Protein AF-A0A6B8VW18-F1 (afdb_monomer_lite)

Radius of gyration: 19.87 Å; chains: 1; bounding box: 47×41×66 Å

Organism: NCBI:txid2675216

pLDDT: mean 76.41, std 11.95, range [38.34, 95.25]

Sequence (233 aa):
MTRTLLAVGVAIQALALASIKIDTPLSWQAGWIALSLASLLGIGFVVVAAVTAKQRPAFRTFAFLGSAAGAVGWASWLLVALTSEQGDPVINITGLLCIVGYALTFGAVVVGFMPAKWARSKSHYTWAWVFALIIAAFQAATYLHYVFGSDEYSDGWFFATITLPFAIGVAQIALAVRAQTESIARPMSIASGIVLVIGSLMFSSMAAWLSIGLSVAATITELQQSGASTNVE

Secondary structure (DSSP, 8-state):
-HHHHHHHHHHHHHHHHHHTTS--SS-HHHHHHHHHHHHHHHHHHHHHHHHH--S-HHHHHHHHHHHHHHHHHHHHHHHHHHH--TT-----TGGGHHHHHHHHHHHHHHHHHS-HHHHH---SS--HHHHHHHHHHHHHHHHHHHHHS-S---HHHHHHHHHHHHHHHHHHHHHHTT----STHHHHHHHHHHHHHHHHHTT-HHHHHHHHHHHHHHHHHHHHHHHHHTT--

Foldseek 3Di:
DLLVLLVQLLVQLVVLVLQVQDPDPDDPLVSLLVSLVSNLVSLVSLQVSLVPDPDDPLLNVLSVVLSVLLNQLSVQSNVCSVPDDPPDPDDRPSNLSNLVSSL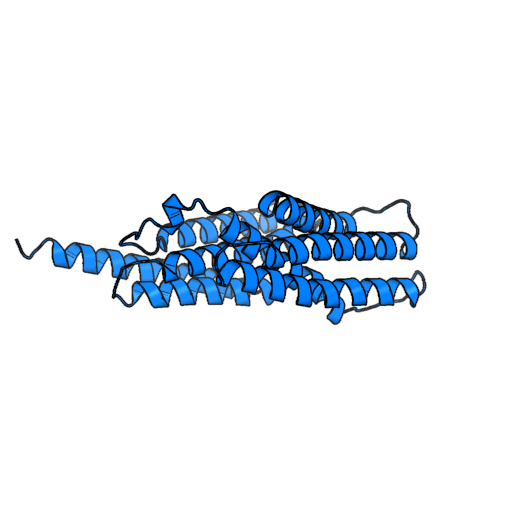SSVLSSLLVVPDVCLLVPQALALCLVVLLVVLVVLLVVLVCCVVPPDPPPPCVSVSCLQNVLSNSLSNSLSSLVSHPHPDPLSVLSNVLSVLSNVCSSVVHPVSSVVSSVSSVVSVVRSVVVVVVVVVPD

Structure (mmCIF, N/CA/C/O backbone):
data_AF-A0A6B8VW18-F1
#
_entry.id   AF-A0A6B8VW18-F1
#
loop_
_atom_site.g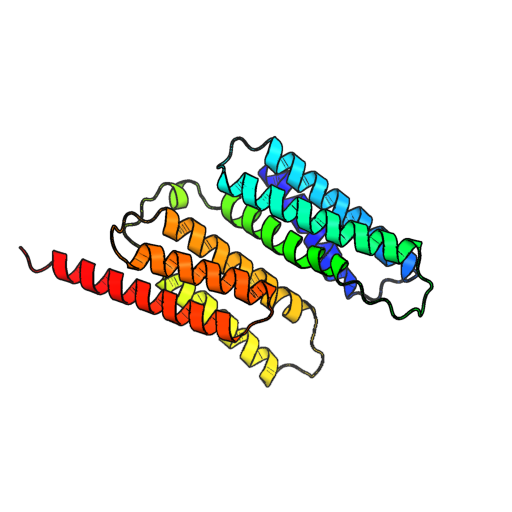roup_PDB
_atom_site.id
_atom_site.type_symbol
_atom_site.label_atom_id
_atom_site.label_alt_id
_atom_site.label_comp_id
_atom_site.label_asym_id
_atom_site.label_entity_id
_atom_site.label_seq_id
_atom_site.pdbx_PDB_ins_code
_atom_site.Cartn_x
_atom_site.Cartn_y
_atom_site.Cartn_z
_atom_site.occupancy
_atom_site.B_iso_or_equiv
_atom_site.auth_seq_id
_atom_site.auth_comp_id
_atom_site.auth_asym_id
_atom_site.auth_atom_id
_atom_site.pdbx_PDB_model_num
ATOM 1 N N . MET A 1 1 ? -19.546 7.312 -8.910 1.00 78.56 1 MET A N 1
ATOM 2 C CA . MET A 1 1 ? -18.428 8.095 -9.478 1.00 78.56 1 MET A CA 1
ATOM 3 C C . MET A 1 1 ? -17.139 7.946 -8.667 1.00 78.56 1 MET A C 1
ATOM 5 O O . MET A 1 1 ? -16.259 7.246 -9.134 1.00 78.56 1 MET A O 1
ATOM 9 N N . THR A 1 2 ? -17.028 8.472 -7.440 1.00 82.06 2 THR A N 1
ATOM 10 C CA . THR A 1 2 ? -15.793 8.415 -6.616 1.00 82.06 2 THR A CA 1
ATOM 11 C C . THR A 1 2 ? -15.183 7.016 -6.449 1.00 82.06 2 THR A C 1
ATOM 13 O O . THR A 1 2 ? -13.992 6.836 -6.664 1.00 82.06 2 THR A O 1
ATOM 16 N N . ARG A 1 3 ? -15.993 6.008 -6.093 1.00 78.06 3 ARG A N 1
ATOM 17 C CA . ARG A 1 3 ? -15.525 4.618 -5.926 1.00 78.06 3 ARG A CA 1
ATOM 18 C C . ARG A 1 3 ? -15.012 4.009 -7.230 1.00 78.06 3 ARG A C 1
ATOM 20 O O . ARG A 1 3 ? -14.012 3.310 -7.215 1.00 78.06 3 ARG A O 1
ATOM 27 N N . THR A 1 4 ? -15.686 4.307 -8.337 1.00 82.75 4 THR A N 1
ATOM 28 C CA . THR A 1 4 ? -15.304 3.855 -9.678 1.00 82.75 4 THR A CA 1
ATOM 29 C C . THR A 1 4 ? -13.965 4.457 -10.088 1.00 82.75 4 THR A C 1
ATOM 31 O O . THR A 1 4 ? -13.075 3.715 -10.469 1.00 82.75 4 THR A O 1
ATOM 34 N N . LEU A 1 5 ? -13.792 5.774 -9.931 1.00 85.69 5 LEU A N 1
ATOM 35 C CA . LEU A 1 5 ? -12.533 6.462 -10.239 1.00 85.69 5 LEU A CA 1
ATOM 36 C C . LEU A 1 5 ? -11.371 5.927 -9.396 1.00 85.69 5 LEU A C 1
ATOM 38 O O . LEU A 1 5 ? -10.299 5.664 -9.923 1.00 85.69 5 LEU A O 1
ATOM 42 N N . LEU A 1 6 ? -11.606 5.696 -8.104 1.00 81.69 6 LEU A N 1
ATOM 43 C CA . LEU A 1 6 ? -10.606 5.118 -7.215 1.00 81.69 6 LEU A CA 1
ATOM 44 C C . LEU A 1 6 ? -10.224 3.686 -7.627 1.00 81.69 6 LEU A C 1
ATOM 46 O O . LEU A 1 6 ? -9.042 3.373 -7.700 1.00 81.69 6 LEU A O 1
ATOM 50 N N . ALA A 1 7 ? -11.210 2.828 -7.906 1.00 76.06 7 ALA A N 1
ATOM 51 C CA . ALA A 1 7 ? -10.967 1.449 -8.322 1.00 76.06 7 ALA A CA 1
ATOM 52 C C . ALA A 1 7 ? -10.236 1.380 -9.668 1.00 76.06 7 ALA A C 1
ATOM 54 O O . ALA A 1 7 ? -9.280 0.626 -9.791 1.00 76.06 7 ALA A O 1
ATOM 55 N N . VAL A 1 8 ? -10.636 2.203 -10.644 1.00 83.25 8 VAL A N 1
ATOM 56 C CA . VAL A 1 8 ? -9.957 2.319 -11.943 1.00 83.25 8 VAL A CA 1
ATOM 57 C C . VAL A 1 8 ? -8.527 2.821 -11.754 1.00 83.25 8 VAL A C 1
ATOM 59 O O . VAL A 1 8 ? -7.598 2.217 -12.274 1.00 83.25 8 VAL A O 1
ATOM 62 N N . GLY A 1 9 ? -8.329 3.876 -10.961 1.00 84.75 9 GLY A N 1
ATOM 63 C CA . GLY A 1 9 ? -7.006 4.440 -10.711 1.00 84.75 9 GLY A CA 1
ATOM 64 C C . GLY A 1 9 ? -6.045 3.471 -10.021 1.00 84.75 9 GLY A C 1
ATOM 65 O O . GLY A 1 9 ? -4.870 3.409 -10.377 1.00 84.75 9 GLY A O 1
ATOM 66 N N . VAL A 1 10 ? -6.537 2.679 -9.065 1.00 79.94 10 VAL A N 1
ATOM 67 C CA . VAL A 1 10 ? -5.741 1.638 -8.398 1.00 79.94 10 VAL A CA 1
ATOM 68 C C . VAL A 1 10 ? -5.530 0.425 -9.302 1.00 79.94 10 VAL A C 1
ATOM 70 O O . VAL A 1 10 ? -4.425 -0.102 -9.328 1.00 79.94 10 VAL A O 1
ATOM 73 N N . ALA A 1 11 ? -6.522 0.018 -10.096 1.00 74.19 11 ALA A N 1
ATOM 74 C CA . ALA A 1 11 ? -6.367 -1.069 -11.062 1.00 74.19 11 ALA A CA 1
ATOM 75 C C . ALA A 1 11 ? -5.319 -0.735 -12.133 1.00 74.19 11 ALA A C 1
ATOM 77 O O . ALA A 1 11 ? -4.488 -1.578 -12.444 1.00 74.19 11 ALA A O 1
ATOM 78 N N . ILE A 1 12 ? -5.305 0.498 -12.648 1.00 82.12 12 ILE A N 1
ATOM 79 C CA . ILE A 1 12 ? -4.286 0.953 -13.604 1.00 82.12 12 ILE A CA 1
ATOM 80 C C . ILE A 1 12 ? -2.888 0.895 -12.976 1.00 82.12 12 ILE A C 1
ATOM 82 O O . ILE A 1 12 ? -1.974 0.352 -13.588 1.00 82.12 12 ILE A O 1
ATOM 86 N N . GLN A 1 13 ? -2.724 1.388 -11.744 1.00 82.12 13 GLN A N 1
ATOM 87 C CA . GLN A 1 13 ? -1.439 1.306 -11.037 1.00 82.12 13 GLN A CA 1
ATOM 88 C C . GLN A 1 13 ? -1.020 -0.148 -10.762 1.00 82.12 13 GLN A C 1
ATOM 90 O O . GLN A 1 13 ? 0.149 -0.486 -10.928 1.00 82.12 13 GLN A O 1
ATOM 95 N N . ALA A 1 14 ? -1.962 -1.020 -10.390 1.00 74.00 14 ALA A N 1
ATOM 96 C CA . ALA A 1 14 ? -1.706 -2.443 -10.178 1.00 74.00 14 ALA A CA 1
ATOM 97 C C . ALA A 1 14 ? -1.255 -3.134 -11.470 1.00 74.00 14 ALA A C 1
ATOM 99 O O . ALA A 1 14 ? -0.280 -3.880 -11.462 1.00 74.00 14 ALA A O 1
ATOM 100 N N . LEU A 1 15 ? -1.940 -2.860 -12.585 1.00 74.94 15 LEU A N 1
ATOM 101 C CA . LEU A 1 15 ? -1.593 -3.392 -13.900 1.00 74.94 15 LEU A CA 1
ATOM 102 C C . LEU A 1 15 ? -0.221 -2.901 -14.351 1.00 74.94 15 LEU A C 1
ATOM 104 O O . LEU A 1 15 ? 0.555 -3.694 -14.873 1.00 74.94 15 LEU A O 1
ATOM 108 N N . ALA A 1 16 ? 0.104 -1.630 -14.116 1.00 77.69 16 ALA A N 1
ATOM 109 C CA . ALA A 1 16 ? 1.410 -1.091 -14.456 1.00 77.69 16 ALA A CA 1
ATOM 110 C C . ALA A 1 16 ? 2.532 -1.734 -13.628 1.00 77.69 16 ALA A C 1
ATOM 112 O O . ALA A 1 16 ? 3.538 -2.138 -14.200 1.00 77.69 16 ALA A O 1
ATOM 113 N N . LEU A 1 17 ? 2.341 -1.912 -12.314 1.00 71.06 17 LEU A N 1
ATOM 114 C CA . LEU A 1 17 ? 3.289 -2.646 -11.464 1.00 71.06 17 LEU A CA 1
ATOM 115 C C . LEU A 1 17 ? 3.436 -4.111 -11.893 1.00 71.06 17 LEU A C 1
ATOM 117 O O . LEU A 1 17 ? 4.546 -4.628 -11.940 1.00 71.06 17 LEU A O 1
ATOM 121 N N . ALA A 1 18 ? 2.333 -4.777 -12.244 1.00 65.44 18 ALA A N 1
ATOM 122 C CA . ALA A 1 18 ? 2.364 -6.152 -12.735 1.00 65.44 18 ALA A CA 1
ATOM 123 C C . ALA A 1 18 ? 3.072 -6.269 -14.095 1.00 65.44 18 ALA A C 1
ATOM 125 O O . ALA A 1 18 ? 3.752 -7.259 -14.354 1.00 65.44 18 ALA A O 1
ATOM 126 N N . SER A 1 19 ? 2.947 -5.245 -14.942 1.00 68.19 19 SER A N 1
ATOM 127 C CA . SER A 1 19 ? 3.523 -5.212 -16.289 1.00 68.19 19 SER A CA 1
ATOM 128 C C . SER A 1 19 ? 5.021 -4.909 -16.308 1.00 68.19 19 SER A C 1
ATOM 130 O O . SER A 1 19 ? 5.651 -5.173 -17.322 1.00 68.19 19 SER A O 1
ATOM 132 N N . ILE A 1 20 ? 5.616 -4.452 -15.195 1.00 67.38 20 ILE A N 1
ATOM 133 C CA . ILE A 1 20 ? 7.086 -4.377 -15.030 1.00 67.38 20 ILE A CA 1
ATOM 134 C C . ILE A 1 20 ? 7.744 -5.750 -15.281 1.00 67.38 20 ILE A C 1
ATOM 136 O O . ILE A 1 20 ? 8.918 -5.824 -15.621 1.00 67.38 20 ILE A O 1
ATOM 140 N N . LYS A 1 21 ? 6.982 -6.839 -15.119 1.00 56.44 21 LYS A N 1
ATOM 141 C CA . LYS A 1 21 ? 7.467 -8.228 -15.127 1.00 56.44 21 LYS A CA 1
ATOM 142 C C . LYS A 1 21 ? 7.171 -8.976 -16.417 1.00 56.44 21 LYS A C 1
ATOM 144 O O . LYS A 1 21 ? 7.578 -10.121 -16.566 1.00 56.44 21 LYS A O 1
ATOM 149 N N . ILE A 1 22 ? 6.381 -8.375 -17.297 1.00 53.84 22 ILE A N 1
ATOM 150 C CA . ILE A 1 22 ? 6.082 -8.967 -18.591 1.00 53.84 22 ILE A CA 1
ATOM 151 C C . ILE A 1 22 ? 7.178 -8.462 -19.515 1.00 53.84 22 ILE A C 1
ATOM 153 O O . ILE A 1 22 ? 7.337 -7.249 -19.640 1.00 53.84 22 ILE A O 1
ATOM 157 N N . ASP A 1 23 ? 7.908 -9.371 -20.163 1.00 51.56 23 ASP A N 1
ATOM 158 C CA . ASP A 1 23 ? 8.748 -9.031 -21.312 1.00 51.56 23 ASP A CA 1
ATOM 159 C C . ASP A 1 23 ? 7.834 -8.467 -22.400 1.00 51.56 23 ASP A C 1
ATOM 161 O O . ASP A 1 23 ? 7.260 -9.177 -23.229 1.00 51.56 23 ASP A O 1
ATOM 165 N N . THR A 1 24 ? 7.587 -7.162 -22.330 1.00 51.34 24 THR A N 1
ATOM 166 C CA . THR A 1 24 ? 6.755 -6.496 -23.313 1.00 51.34 24 THR A CA 1
ATOM 167 C C . THR A 1 24 ? 7.542 -6.429 -24.616 1.00 51.34 24 THR A C 1
ATOM 169 O O . THR A 1 24 ? 8.720 -6.083 -24.581 1.00 51.34 24 THR A O 1
ATOM 172 N N . PRO A 1 25 ? 6.911 -6.656 -25.780 1.00 50.69 25 PRO A N 1
ATOM 173 C CA . PRO A 1 25 ? 7.573 -6.546 -27.085 1.00 50.69 25 PRO A CA 1
ATOM 174 C C . PRO A 1 25 ? 8.008 -5.109 -27.437 1.00 50.69 25 PRO A C 1
ATOM 176 O O . PRO A 1 25 ? 8.550 -4.867 -28.513 1.00 50.69 25 PRO A O 1
ATOM 179 N N . LEU A 1 26 ? 7.736 -4.141 -26.557 1.00 56.06 26 LEU A N 1
ATOM 180 C CA . LEU A 1 26 ? 8.199 -2.766 -26.664 1.00 56.06 26 LEU A CA 1
ATOM 181 C C . LEU A 1 26 ? 9.679 -2.689 -26.277 1.00 56.06 26 LEU A C 1
ATOM 183 O O . LEU A 1 26 ? 10.131 -3.409 -25.389 1.00 56.06 26 LEU A O 1
ATOM 187 N N . SER A 1 27 ? 10.427 -1.773 -26.901 1.00 70.38 27 SER A N 1
ATOM 188 C CA . SER A 1 27 ? 11.763 -1.443 -26.401 1.00 70.38 27 SER A CA 1
ATOM 189 C C . SER A 1 27 ? 11.669 -1.064 -24.923 1.00 70.38 27 SER A C 1
ATOM 191 O O . SER A 1 27 ? 10.681 -0.461 -24.494 1.00 70.38 27 SER A O 1
ATOM 193 N N . TRP A 1 28 ? 12.691 -1.415 -24.142 1.00 74.94 28 TRP A N 1
ATOM 194 C CA . TRP A 1 28 ? 12.729 -1.175 -22.697 1.00 74.94 28 TRP A CA 1
ATOM 195 C C . TRP A 1 28 ? 12.295 0.262 -22.337 1.00 74.94 28 TRP A C 1
ATOM 197 O O . TRP A 1 28 ? 11.420 0.454 -21.493 1.00 74.94 28 TRP A O 1
ATOM 207 N N . GLN A 1 29 ? 12.796 1.263 -23.070 1.00 81.25 29 GLN A N 1
ATOM 208 C CA . GLN A 1 29 ? 12.412 2.671 -22.909 1.00 81.25 29 GLN A CA 1
ATOM 209 C C . GLN A 1 29 ? 10.916 2.911 -23.168 1.00 81.25 29 GLN A C 1
ATOM 211 O O . GLN A 1 29 ? 10.230 3.513 -22.342 1.00 81.25 29 GLN A O 1
ATOM 216 N N . ALA A 1 30 ? 10.380 2.422 -24.293 1.00 81.62 30 ALA A N 1
ATOM 217 C CA . ALA A 1 30 ? 8.972 2.607 -24.645 1.00 81.62 30 ALA A CA 1
ATOM 218 C C . ALA A 1 30 ? 8.029 1.921 -23.641 1.00 81.62 30 ALA A C 1
ATOM 220 O O . ALA A 1 30 ? 6.982 2.479 -23.308 1.00 81.62 30 ALA A O 1
ATOM 221 N N . GLY A 1 31 ? 8.424 0.756 -23.116 1.00 83.38 31 GLY A N 1
ATOM 222 C CA . GLY A 1 31 ? 7.716 0.063 -22.042 1.00 83.38 31 GLY A CA 1
ATOM 223 C C . GLY A 1 31 ? 7.646 0.910 -20.771 1.00 83.38 31 GLY A C 1
ATOM 224 O O . GLY A 1 31 ? 6.554 1.232 -20.302 1.00 83.38 31 GLY A O 1
ATOM 225 N N . TRP A 1 32 ? 8.788 1.358 -20.246 1.00 85.19 32 TRP A N 1
ATOM 226 C CA . TRP A 1 32 ? 8.825 2.150 -19.011 1.00 85.19 32 TRP A CA 1
ATOM 227 C C . TRP A 1 32 ? 8.135 3.511 -19.125 1.00 85.19 32 TRP A C 1
ATOM 229 O O . TRP A 1 32 ? 7.475 3.940 -18.172 1.00 85.19 32 TRP A O 1
ATOM 239 N N . ILE A 1 33 ? 8.216 4.169 -20.285 1.00 89.50 33 ILE A N 1
ATOM 240 C CA . ILE A 1 33 ? 7.463 5.401 -20.556 1.00 89.50 33 ILE A CA 1
ATOM 241 C C . ILE A 1 33 ? 5.959 5.114 -20.499 1.00 89.50 33 ILE A C 1
ATOM 243 O O . ILE A 1 33 ? 5.234 5.797 -19.773 1.00 89.50 33 ILE A O 1
ATOM 247 N N . ALA A 1 34 ? 5.484 4.084 -21.208 1.00 87.38 34 ALA A N 1
ATOM 248 C CA . ALA A 1 34 ? 4.067 3.729 -21.241 1.00 87.38 34 ALA A CA 1
ATOM 249 C C . ALA A 1 34 ? 3.528 3.366 -19.847 1.00 87.38 34 ALA A C 1
ATOM 251 O O . ALA A 1 34 ? 2.476 3.868 -19.447 1.00 87.38 34 ALA A O 1
ATOM 252 N N . LEU A 1 35 ? 4.267 2.556 -19.082 1.00 88.62 35 LEU A N 1
ATOM 253 C CA . LEU A 1 35 ? 3.903 2.170 -17.716 1.00 88.62 35 LEU A CA 1
ATOM 254 C C . LEU A 1 35 ? 3.841 3.373 -16.776 1.00 88.62 35 LEU A C 1
ATOM 256 O O . LEU A 1 35 ? 2.893 3.508 -16.000 1.00 88.62 35 LEU A O 1
ATOM 260 N N . SER A 1 36 ? 4.818 4.272 -16.872 1.00 91.12 36 SER A N 1
ATOM 261 C CA . SER A 1 36 ? 4.868 5.457 -16.019 1.00 91.12 36 SER A CA 1
ATOM 262 C C . SER A 1 36 ? 3.733 6.425 -16.335 1.00 91.12 36 SER A C 1
ATOM 264 O O . SER A 1 36 ? 3.060 6.898 -15.420 1.00 91.12 36 SER A O 1
ATOM 266 N N . LEU A 1 37 ? 3.451 6.672 -17.618 1.00 93.94 37 LEU A N 1
ATOM 267 C CA . LEU A 1 37 ? 2.332 7.520 -18.036 1.00 93.94 37 LEU A CA 1
ATOM 268 C C . LEU A 1 37 ? 0.979 6.919 -17.639 1.00 93.94 37 LEU A C 1
ATOM 270 O O . LEU A 1 37 ? 0.127 7.633 -17.106 1.00 93.94 37 LEU A O 1
ATOM 274 N N . ALA A 1 38 ? 0.790 5.611 -17.837 1.00 91.62 38 ALA A N 1
ATOM 275 C CA . ALA A 1 38 ? -0.419 4.912 -17.412 1.00 91.62 38 ALA A CA 1
ATOM 276 C C . ALA A 1 38 ? -0.614 5.022 -15.893 1.00 91.62 38 ALA A C 1
ATOM 278 O O . ALA A 1 38 ? -1.694 5.386 -15.427 1.00 91.62 38 ALA A O 1
ATOM 279 N N . SER A 1 39 ? 0.435 4.798 -15.105 1.00 90.75 39 SER A N 1
ATOM 280 C CA . SER A 1 39 ? 0.365 4.930 -13.650 1.00 90.75 39 SER A CA 1
ATOM 281 C C . SER A 1 39 ? 0.076 6.348 -13.181 1.00 90.75 39 SER A C 1
ATOM 283 O O . SER A 1 39 ? -0.742 6.530 -12.280 1.00 90.75 39 SER A O 1
ATOM 285 N N . LEU A 1 40 ? 0.687 7.361 -13.801 1.00 95.25 40 LEU A N 1
ATOM 286 C CA . LEU A 1 40 ? 0.406 8.768 -13.503 1.00 95.25 40 LEU A CA 1
ATOM 287 C C . LEU A 1 40 ? -1.051 9.129 -13.823 1.00 95.25 40 LEU A C 1
ATOM 289 O O . LEU A 1 40 ? -1.695 9.835 -13.044 1.00 95.25 40 LEU A O 1
ATOM 293 N N . LEU A 1 41 ? -1.612 8.579 -14.904 1.00 95.19 41 LEU A N 1
ATOM 294 C CA . LEU A 1 41 ? -3.041 8.686 -15.202 1.00 95.19 41 LEU A CA 1
ATOM 295 C C . LEU A 1 41 ? -3.895 8.008 -14.116 1.00 95.19 41 LEU A C 1
ATOM 297 O O . LEU A 1 41 ? -4.868 8.594 -13.633 1.00 95.19 41 LEU A O 1
ATOM 301 N N . GLY A 1 42 ? -3.508 6.803 -13.687 1.00 90.56 42 GLY A N 1
ATOM 302 C CA . GLY A 1 42 ? -4.134 6.082 -12.578 1.00 90.56 42 GLY A CA 1
ATOM 303 C C . GLY A 1 42 ? -4.158 6.901 -11.283 1.00 90.56 42 GLY A C 1
ATOM 304 O O . GLY A 1 42 ? -5.204 7.033 -10.644 1.00 90.56 42 GLY A O 1
ATOM 305 N N . ILE A 1 43 ? -3.032 7.528 -10.940 1.00 92.88 43 ILE A N 1
ATOM 306 C CA . ILE A 1 43 ? -2.904 8.455 -9.810 1.00 92.88 43 ILE A CA 1
ATOM 307 C C . ILE A 1 43 ? -3.838 9.655 -9.982 1.00 92.88 43 ILE A C 1
ATOM 309 O O . ILE A 1 43 ? -4.535 10.021 -9.036 1.00 92.88 43 ILE A O 1
ATOM 313 N N . GLY A 1 44 ? -3.930 10.223 -11.187 1.00 93.56 44 GLY A N 1
ATOM 314 C CA . GLY A 1 44 ? -4.885 11.284 -11.508 1.00 93.56 44 GLY A CA 1
ATOM 315 C C . GLY A 1 44 ? -6.323 10.902 -11.146 1.00 93.56 44 GLY A C 1
ATOM 316 O O . GLY A 1 44 ? -7.013 11.661 -10.461 1.00 93.56 44 GLY A O 1
ATOM 317 N N . PHE A 1 45 ? -6.764 9.690 -11.500 1.00 92.06 45 PHE A N 1
ATOM 318 C CA . PHE A 1 45 ? -8.089 9.196 -11.110 1.00 92.06 45 PHE A CA 1
ATOM 319 C C . PHE A 1 45 ? -8.256 9.053 -9.590 1.00 92.06 45 PHE A C 1
ATOM 321 O O . PHE A 1 45 ? -9.318 9.399 -9.062 1.00 92.06 45 PHE A O 1
ATOM 328 N N . VAL A 1 46 ? -7.223 8.596 -8.870 1.00 88.44 46 VAL A N 1
ATOM 329 C CA . VAL A 1 46 ? -7.242 8.505 -7.399 1.00 88.44 46 VAL A CA 1
ATOM 330 C C . VAL A 1 46 ? -7.341 9.890 -6.754 1.00 88.44 46 VAL A C 1
ATOM 332 O O . VAL A 1 46 ? -8.148 10.076 -5.841 1.00 88.44 46 VAL A O 1
ATOM 335 N N . VAL A 1 47 ? -6.595 10.882 -7.247 1.00 91.25 47 VAL A N 1
ATOM 336 C CA . VAL A 1 47 ? -6.649 12.268 -6.754 1.00 91.25 47 VAL A CA 1
ATOM 337 C C . VAL A 1 47 ? -8.025 12.880 -7.007 1.00 91.25 47 VAL A C 1
ATOM 339 O O . VAL A 1 47 ? -8.632 13.428 -6.086 1.00 91.25 47 VAL A O 1
ATOM 342 N N . VAL A 1 48 ? -8.575 12.731 -8.217 1.00 91.31 48 VAL A N 1
ATOM 343 C CA . VAL A 1 48 ? -9.930 13.213 -8.533 1.00 91.31 48 VAL A CA 1
ATOM 344 C C . VAL A 1 48 ? -10.962 12.529 -7.634 1.00 91.31 48 VAL A C 1
ATOM 346 O O . VAL A 1 48 ? -11.858 13.192 -7.104 1.00 91.31 48 VAL A O 1
ATOM 349 N N . ALA A 1 49 ? -10.827 11.224 -7.382 1.00 86.19 49 ALA A N 1
ATOM 350 C CA . ALA A 1 49 ? -11.669 10.528 -6.416 1.00 86.19 49 ALA A CA 1
ATOM 351 C C . ALA A 1 49 ? -11.521 11.123 -5.003 1.00 86.19 49 ALA A C 1
ATOM 353 O O . ALA A 1 49 ? -12.528 11.403 -4.359 1.00 86.19 49 ALA A O 1
ATOM 354 N N . ALA A 1 50 ? -10.301 11.382 -4.528 1.00 86.06 50 ALA A N 1
ATOM 355 C CA . ALA A 1 50 ? -10.031 11.945 -3.203 1.00 86.06 50 ALA A CA 1
ATOM 356 C C . ALA A 1 50 ? -10.597 13.362 -3.005 1.00 86.06 50 ALA A C 1
ATOM 358 O O . ALA A 1 50 ? -11.102 13.684 -1.925 1.00 86.06 50 ALA A O 1
ATOM 359 N N . VAL A 1 51 ? -10.535 14.201 -4.043 1.00 87.56 51 VAL A N 1
ATOM 360 C CA . VAL A 1 51 ? -11.057 15.578 -4.031 1.00 87.56 51 VAL A CA 1
ATOM 361 C C . VAL A 1 51 ? -12.584 15.588 -4.091 1.00 87.56 51 VAL A C 1
ATOM 363 O O . VAL A 1 51 ? -13.227 16.316 -3.340 1.00 87.56 51 VAL A O 1
ATOM 366 N N . THR A 1 52 ? -13.176 14.756 -4.950 1.00 85.19 52 THR A N 1
ATOM 367 C CA . THR A 1 52 ? -14.639 14.689 -5.130 1.00 85.19 52 THR A CA 1
ATOM 368 C C . THR A 1 52 ? -15.344 13.876 -4.044 1.00 85.19 52 THR A C 1
ATOM 370 O O . THR A 1 52 ? -16.571 13.924 -3.912 1.00 85.19 52 THR A O 1
ATOM 373 N N . ALA A 1 53 ? -14.596 13.110 -3.250 1.00 74.50 53 ALA A N 1
ATOM 374 C CA . ALA A 1 53 ? -15.147 12.323 -2.166 1.00 74.50 53 ALA A CA 1
ATOM 375 C C . ALA A 1 53 ? -15.697 13.214 -1.047 1.00 74.50 53 ALA A C 1
ATOM 377 O O . ALA A 1 53 ? -14.950 13.795 -0.265 1.00 74.50 53 ALA A O 1
ATOM 378 N N . LYS A 1 54 ? -17.014 13.147 -0.831 1.00 71.06 54 LYS A N 1
ATOM 379 C CA . LYS A 1 54 ? -17.655 13.555 0.437 1.00 71.06 54 LYS A CA 1
ATOM 380 C C . LYS A 1 54 ? -17.345 12.594 1.605 1.00 71.06 54 LYS A C 1
ATOM 382 O O . LYS A 1 54 ? -18.022 12.613 2.627 1.00 71.06 54 LYS A O 1
ATOM 387 N N . GLN A 1 55 ? -16.395 11.674 1.418 1.00 63.03 55 GLN A N 1
ATOM 388 C CA . GLN A 1 55 ? -16.072 10.610 2.366 1.00 63.03 55 GLN A CA 1
ATOM 389 C C . GLN A 1 55 ? -15.072 11.070 3.443 1.00 63.03 55 GLN A C 1
ATOM 391 O O . GLN A 1 55 ? -14.614 12.208 3.470 1.00 63.03 55 GLN A O 1
ATOM 396 N N . ARG A 1 56 ? -14.764 10.145 4.358 1.00 66.94 56 ARG A N 1
ATOM 397 C CA . ARG A 1 56 ? -14.033 10.350 5.616 1.00 66.94 56 ARG A CA 1
ATOM 398 C C . ARG A 1 56 ? -12.631 10.962 5.435 1.00 66.94 56 ARG A C 1
ATOM 400 O O . ARG A 1 56 ? -11.945 10.588 4.488 1.00 66.94 56 ARG A O 1
ATOM 407 N N . PRO A 1 57 ? -12.146 11.771 6.398 1.00 72.50 57 PRO A N 1
ATOM 408 C CA . PRO A 1 57 ? -10.804 12.365 6.364 1.00 72.50 57 PRO A CA 1
ATOM 409 C C . PRO A 1 57 ? -9.686 11.342 6.129 1.00 72.50 57 PRO A C 1
ATOM 411 O O . PRO A 1 57 ? -8.855 11.546 5.255 1.00 72.50 57 PRO A O 1
ATOM 414 N N . ALA A 1 58 ? -9.738 10.191 6.810 1.00 64.75 58 ALA A N 1
ATOM 415 C CA . ALA A 1 58 ? -8.741 9.126 6.669 1.00 64.75 58 ALA A CA 1
ATOM 416 C C . ALA A 1 58 ? -8.615 8.596 5.229 1.00 64.75 58 ALA A C 1
ATOM 418 O O . ALA A 1 58 ? -7.508 8.372 4.754 1.00 64.75 58 ALA A O 1
ATOM 419 N N . PHE A 1 59 ? -9.736 8.447 4.513 1.00 78.56 59 PHE A N 1
ATOM 420 C CA . PHE A 1 59 ? -9.722 8.050 3.102 1.00 78.56 59 PHE A CA 1
ATOM 421 C C . PHE A 1 59 ? -8.939 9.062 2.257 1.00 78.56 59 PHE A C 1
ATOM 423 O O . PHE A 1 59 ? -8.077 8.679 1.470 1.00 78.56 59 PHE A O 1
ATOM 430 N N . ARG A 1 60 ? -9.219 10.355 2.457 1.00 81.44 60 ARG A N 1
ATOM 431 C CA . ARG A 1 60 ? -8.566 11.440 1.720 1.00 81.44 60 ARG A CA 1
ATOM 432 C C . ARG A 1 60 ? -7.074 11.480 2.037 1.00 81.44 60 ARG A C 1
ATOM 434 O O . ARG A 1 60 ? -6.281 11.564 1.112 1.00 81.44 60 ARG A O 1
ATOM 441 N N . THR A 1 61 ? -6.691 11.344 3.307 1.00 79.06 61 THR A N 1
ATOM 442 C CA . THR A 1 61 ? -5.284 11.311 3.729 1.00 79.06 61 THR A CA 1
ATOM 443 C C . THR A 1 61 ? -4.512 10.184 3.046 1.00 79.06 61 THR A C 1
ATOM 445 O O . THR A 1 61 ? -3.491 10.454 2.421 1.00 79.06 61 THR A O 1
ATOM 448 N N . PHE A 1 62 ? -5.012 8.944 3.097 1.00 77.12 62 PHE A N 1
ATOM 449 C CA . PHE A 1 62 ? -4.349 7.812 2.441 1.00 77.12 62 PHE A CA 1
ATOM 450 C C . PHE A 1 62 ? -4.281 7.982 0.922 1.00 77.12 62 PHE A C 1
ATOM 452 O O . PHE A 1 62 ? -3.234 7.745 0.325 1.00 77.12 62 PHE A O 1
ATOM 459 N N . ALA A 1 63 ? -5.367 8.450 0.301 1.00 84.69 63 ALA A N 1
ATOM 460 C CA . ALA A 1 63 ? -5.398 8.676 -1.137 1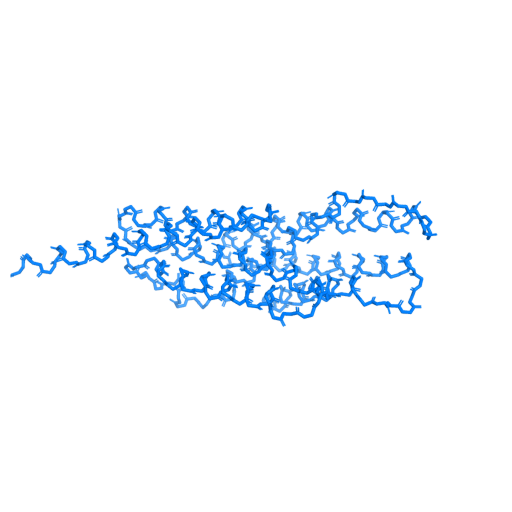.00 84.69 63 ALA A CA 1
ATOM 461 C C . ALA A 1 63 ? -4.405 9.766 -1.569 1.00 84.69 63 ALA A C 1
ATOM 463 O O . ALA A 1 63 ? -3.694 9.566 -2.549 1.00 84.69 63 ALA A O 1
ATOM 464 N N . PHE A 1 64 ? -4.307 10.885 -0.840 1.00 88.62 64 PHE A N 1
ATOM 465 C CA . PHE A 1 64 ? -3.373 11.969 -1.158 1.00 88.62 64 PHE A CA 1
ATOM 466 C C . PHE A 1 64 ? -1.918 11.580 -0.918 1.00 88.62 64 PHE A C 1
ATOM 468 O O . PHE A 1 64 ? -1.100 11.778 -1.810 1.00 88.62 64 PHE A O 1
ATOM 475 N N . LEU A 1 65 ? -1.594 11.005 0.244 1.00 84.06 65 LEU A N 1
ATOM 476 C CA . LEU A 1 65 ? -0.226 10.575 0.542 1.00 84.06 65 LEU A CA 1
ATOM 477 C C . LEU A 1 65 ? 0.236 9.489 -0.433 1.00 84.06 65 LEU A C 1
ATOM 479 O O . LEU A 1 65 ? 1.346 9.568 -0.954 1.00 84.06 65 LEU A O 1
ATOM 483 N N . GLY A 1 66 ? -0.634 8.521 -0.735 1.00 83.19 66 GLY A N 1
ATOM 484 C CA . GLY A 1 66 ? -0.331 7.483 -1.713 1.00 83.19 66 GLY A CA 1
ATOM 485 C C . GLY A 1 66 ? -0.162 8.028 -3.125 1.00 83.19 66 GLY A C 1
ATOM 486 O O . GLY A 1 66 ? 0.784 7.658 -3.810 1.00 83.19 66 GLY A O 1
ATOM 487 N N . SER A 1 67 ? -1.022 8.961 -3.536 1.00 91.12 67 SER A N 1
ATOM 488 C CA . SER A 1 67 ? -0.907 9.621 -4.841 1.00 91.12 67 SER A CA 1
ATOM 489 C C . SER A 1 67 ? 0.368 10.453 -4.951 1.00 91.12 67 SER A C 1
ATOM 491 O O . SER A 1 67 ? 1.015 10.426 -5.990 1.00 91.12 67 SER A O 1
ATOM 493 N N . ALA A 1 68 ? 0.757 11.163 -3.889 1.00 91.44 68 ALA A N 1
ATOM 494 C CA . ALA A 1 68 ? 1.977 11.963 -3.866 1.00 91.44 68 ALA A CA 1
ATOM 495 C C . ALA A 1 68 ? 3.230 11.080 -3.960 1.00 91.44 68 ALA A C 1
ATOM 497 O O . ALA A 1 68 ? 4.057 11.290 -4.843 1.00 91.44 68 ALA A O 1
ATOM 498 N N . ALA A 1 69 ? 3.340 10.055 -3.107 1.00 84.50 69 ALA A N 1
ATOM 499 C CA . ALA A 1 69 ? 4.456 9.109 -3.153 1.00 84.50 69 ALA A CA 1
ATOM 500 C C . ALA A 1 69 ? 4.513 8.370 -4.501 1.00 84.50 69 ALA A C 1
ATOM 502 O O . ALA A 1 69 ? 5.569 8.294 -5.127 1.00 84.50 69 ALA A O 1
ATOM 503 N N . GLY A 1 70 ? 3.361 7.901 -4.989 1.00 86.75 70 GLY A N 1
ATOM 504 C CA . GLY A 1 70 ? 3.247 7.223 -6.275 1.00 86.75 70 GLY A CA 1
ATOM 505 C C . GLY A 1 70 ? 3.650 8.117 -7.445 1.00 86.75 70 GLY A C 1
ATOM 506 O O . GLY A 1 70 ? 4.368 7.660 -8.329 1.00 86.75 70 GLY A O 1
ATOM 507 N N . ALA A 1 71 ? 3.245 9.391 -7.437 1.00 94.19 71 ALA A N 1
ATOM 508 C CA . ALA A 1 71 ? 3.595 10.341 -8.489 1.00 94.19 71 ALA A CA 1
ATOM 509 C C . ALA A 1 71 ? 5.101 10.590 -8.532 1.00 94.19 71 ALA A C 1
ATOM 511 O O . ALA A 1 71 ? 5.678 10.562 -9.612 1.00 94.19 71 ALA A O 1
ATOM 512 N N . VAL A 1 72 ? 5.745 10.764 -7.373 1.00 92.88 72 VAL A N 1
ATOM 513 C CA . VAL A 1 72 ? 7.205 10.921 -7.293 1.00 92.88 72 VAL A CA 1
ATOM 514 C C . VAL A 1 72 ? 7.917 9.671 -7.821 1.00 92.88 72 VAL A C 1
ATOM 516 O O . VAL A 1 72 ? 8.826 9.793 -8.640 1.00 92.88 72 VAL A O 1
ATOM 519 N N . GLY A 1 73 ? 7.481 8.474 -7.418 1.00 89.44 73 GLY A N 1
ATOM 520 C CA . GLY A 1 73 ? 8.082 7.220 -7.878 1.00 89.44 73 GLY A CA 1
ATOM 521 C C . GLY A 1 73 ? 7.934 6.996 -9.385 1.00 89.44 73 GLY A C 1
ATOM 522 O O . GLY A 1 73 ? 8.920 6.760 -10.080 1.00 89.44 73 GLY A O 1
ATOM 523 N N . TRP A 1 74 ? 6.718 7.125 -9.920 1.00 92.62 74 TRP A N 1
ATOM 524 C CA . TRP A 1 74 ? 6.464 6.929 -11.351 1.00 92.62 74 TRP A CA 1
ATOM 525 C C . TRP A 1 74 ? 7.041 8.042 -12.226 1.00 92.62 74 TRP A C 1
ATOM 527 O O . TRP A 1 74 ? 7.546 7.750 -13.305 1.00 92.62 74 TRP A O 1
ATOM 537 N N . ALA A 1 75 ? 7.038 9.299 -11.773 1.00 94.25 75 ALA A N 1
ATOM 538 C CA . ALA A 1 75 ? 7.722 10.377 -12.488 1.00 94.25 75 ALA A CA 1
ATOM 539 C C . ALA A 1 75 ? 9.235 10.141 -12.530 1.00 94.25 75 ALA A C 1
ATOM 541 O O . ALA A 1 75 ? 9.865 10.412 -13.546 1.00 94.25 75 ALA A O 1
ATOM 542 N N . SER A 1 76 ? 9.816 9.591 -11.461 1.00 90.81 76 SER A N 1
ATOM 543 C CA . SER A 1 76 ? 11.227 9.222 -11.446 1.00 90.81 76 SER A CA 1
ATOM 544 C C . SER A 1 76 ? 11.541 8.095 -12.437 1.00 90.81 76 SER A C 1
ATOM 546 O O . SER A 1 76 ? 12.526 8.202 -13.163 1.00 90.81 76 SER A O 1
ATOM 548 N N . TRP A 1 77 ? 10.704 7.054 -12.526 1.00 89.50 77 TRP A N 1
ATOM 549 C CA . TRP A 1 77 ? 10.852 6.003 -13.544 1.00 89.50 77 TRP A CA 1
ATOM 550 C C . TRP A 1 77 ? 10.658 6.516 -14.971 1.00 89.50 77 TRP A C 1
ATOM 552 O O . TRP A 1 77 ? 11.408 6.119 -15.859 1.00 89.50 77 TRP A O 1
ATOM 562 N N . LEU A 1 78 ? 9.720 7.443 -15.184 1.00 91.88 78 LEU A N 1
ATOM 563 C CA . LEU A 1 78 ? 9.554 8.120 -16.469 1.00 91.88 78 LEU A CA 1
ATOM 564 C C . LEU A 1 78 ? 10.829 8.866 -16.866 1.00 91.88 78 LEU A C 1
ATOM 566 O O . LEU A 1 78 ? 11.269 8.773 -18.005 1.00 91.88 78 LEU A O 1
ATOM 570 N N . LEU A 1 79 ? 11.424 9.593 -15.920 1.00 90.44 79 LEU A N 1
ATOM 571 C CA . LEU A 1 79 ? 12.637 10.367 -16.155 1.00 90.44 79 LEU A CA 1
ATOM 572 C C . LEU A 1 79 ? 13.809 9.447 -16.500 1.00 90.44 79 LEU A C 1
ATOM 574 O O . LEU A 1 79 ? 14.460 9.669 -17.511 1.00 90.44 79 LEU A O 1
ATOM 578 N N . VAL A 1 80 ? 13.991 8.361 -15.740 1.00 87.44 80 VAL A N 1
ATOM 579 C CA . VAL A 1 80 ? 14.973 7.311 -16.050 1.00 87.44 80 VAL A CA 1
ATOM 580 C C . VAL A 1 80 ? 14.772 6.774 -17.464 1.00 87.44 80 VAL A C 1
ATOM 582 O O . VAL A 1 80 ? 15.724 6.742 -18.238 1.00 87.44 80 VAL A O 1
ATOM 585 N N . ALA A 1 81 ? 13.545 6.413 -17.836 1.00 87.25 81 ALA A N 1
ATOM 586 C CA . ALA A 1 81 ? 13.252 5.857 -19.155 1.00 87.25 81 ALA A CA 1
ATOM 587 C C . ALA A 1 81 ? 13.530 6.834 -20.310 1.00 87.25 81 ALA A C 1
ATOM 589 O O . ALA A 1 81 ? 13.830 6.398 -21.418 1.00 87.25 81 ALA A O 1
ATOM 590 N N . LEU A 1 82 ? 13.432 8.144 -20.058 1.00 88.81 82 LEU A N 1
ATOM 591 C CA . LEU A 1 82 ? 13.731 9.194 -21.034 1.00 88.81 82 LEU A CA 1
ATOM 592 C C . LEU A 1 82 ? 15.228 9.514 -21.141 1.00 88.81 82 LEU A C 1
ATOM 594 O O . LEU A 1 82 ? 15.647 10.045 -22.166 1.00 88.81 82 LEU A O 1
ATOM 598 N N . THR A 1 83 ? 16.018 9.248 -20.096 1.00 88.31 83 THR A N 1
ATOM 599 C CA . THR A 1 83 ? 17.423 9.687 -20.023 1.00 88.31 83 THR A CA 1
ATOM 600 C C . THR A 1 83 ? 18.456 8.569 -20.085 1.00 88.31 83 THR A C 1
ATOM 602 O O . THR A 1 83 ? 19.628 8.876 -20.257 1.00 88.31 83 THR A O 1
ATOM 605 N N . SER A 1 84 ? 18.067 7.308 -19.889 1.00 83.94 84 SER A N 1
ATOM 606 C CA . SER A 1 84 ? 18.999 6.168 -19.869 1.00 83.94 84 SER A CA 1
ATOM 607 C C . SER A 1 84 ? 18.915 5.330 -21.137 1.00 83.94 84 SER A C 1
ATOM 609 O O . SER A 1 84 ? 17.846 5.198 -21.742 1.00 83.94 84 SER A O 1
ATOM 611 N N . GLU A 1 85 ? 20.048 4.762 -21.540 1.00 80.88 85 GLU A N 1
ATOM 612 C CA . GLU A 1 85 ? 20.137 3.882 -22.698 1.00 80.88 85 GLU A CA 1
ATOM 613 C C . GLU A 1 85 ? 19.861 2.426 -22.311 1.00 80.88 85 GLU A C 1
ATOM 615 O O . GLU A 1 85 ? 19.957 2.007 -21.153 1.00 80.88 85 GLU A O 1
ATOM 620 N N . GLN A 1 86 ? 19.476 1.623 -23.302 1.00 73.12 86 GLN A N 1
ATOM 621 C CA . GLN A 1 86 ? 19.228 0.206 -23.081 1.00 73.12 86 GLN A CA 1
ATOM 622 C C . GLN A 1 86 ? 20.545 -0.505 -22.732 1.00 73.12 86 GLN A C 1
ATOM 624 O O . GLN A 1 86 ? 21.432 -0.616 -23.571 1.00 73.12 86 GLN A O 1
ATOM 629 N N . GLY A 1 87 ? 20.640 -1.022 -21.505 1.00 66.38 87 GLY A N 1
ATOM 630 C CA . GLY A 1 87 ? 21.840 -1.690 -20.987 1.00 66.38 87 GLY A CA 1
ATOM 631 C C . GLY A 1 87 ? 22.542 -0.927 -19.864 1.00 66.38 87 GLY A C 1
ATOM 632 O O . GLY A 1 87 ? 23.411 -1.503 -19.210 1.00 66.38 87 GLY A O 1
ATOM 633 N N . ASP A 1 88 ? 22.130 0.313 -19.582 1.00 75.00 88 ASP A N 1
ATOM 634 C CA . ASP A 1 88 ? 22.649 1.062 -18.440 1.00 75.00 88 ASP A CA 1
ATOM 635 C C . ASP A 1 88 ? 22.177 0.439 -17.113 1.00 75.00 88 ASP A C 1
ATOM 637 O O . ASP A 1 88 ? 20.974 0.227 -16.911 1.00 75.00 88 ASP A O 1
ATOM 641 N N . PRO A 1 89 ? 23.083 0.166 -16.155 1.00 66.94 89 PRO A N 1
ATOM 642 C CA . PRO A 1 89 ? 22.697 -0.292 -14.828 1.00 66.94 89 PRO A CA 1
ATOM 643 C C . PRO A 1 89 ? 22.111 0.879 -14.026 1.0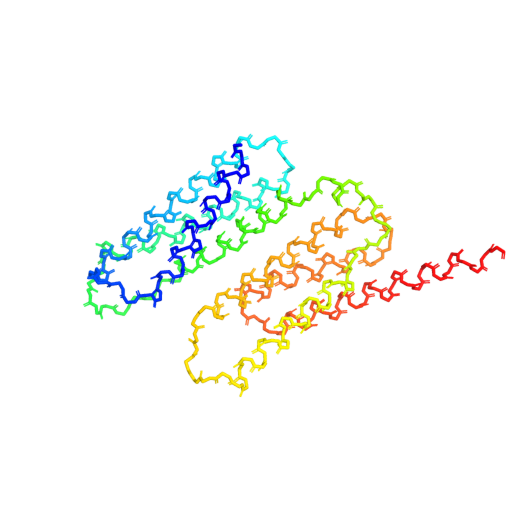0 66.94 89 PRO A C 1
ATOM 645 O O . PRO A 1 89 ? 22.826 1.603 -13.332 1.00 66.94 89 PRO A O 1
ATOM 648 N N . VAL A 1 90 ? 20.794 1.076 -14.112 1.00 72.69 90 VAL A N 1
ATOM 649 C CA . VAL A 1 90 ? 20.104 2.155 -13.392 1.00 72.69 90 VAL A CA 1
ATOM 650 C C . VAL A 1 90 ? 19.494 1.650 -12.087 1.00 72.69 90 VAL A C 1
ATOM 652 O O . VAL A 1 90 ? 18.539 0.875 -12.080 1.00 72.69 90 VAL A O 1
ATOM 655 N N . ILE A 1 91 ? 19.998 2.160 -10.960 1.00 75.00 91 ILE A N 1
ATOM 656 C CA . ILE A 1 91 ? 19.376 1.971 -9.645 1.00 75.00 91 ILE A CA 1
ATOM 657 C C . ILE A 1 91 ? 18.504 3.188 -9.344 1.00 75.00 91 ILE A C 1
ATOM 659 O O . ILE A 1 91 ? 19.000 4.254 -8.981 1.00 75.00 91 ILE A O 1
ATOM 663 N N . ASN A 1 92 ? 17.188 3.024 -9.460 1.00 79.69 92 ASN A N 1
ATOM 664 C CA . ASN A 1 92 ? 16.239 4.091 -9.172 1.00 79.69 92 ASN A CA 1
ATOM 665 C C . ASN A 1 92 ? 15.582 3.930 -7.791 1.00 79.69 92 ASN A C 1
ATOM 667 O O . ASN A 1 92 ? 14.464 3.428 -7.666 1.00 79.69 92 ASN A O 1
ATOM 671 N N . ILE A 1 93 ? 16.272 4.394 -6.746 1.00 74.81 93 ILE A N 1
ATOM 672 C CA . ILE A 1 93 ? 15.777 4.336 -5.359 1.00 74.81 93 ILE A CA 1
ATOM 673 C C . ILE A 1 93 ? 14.497 5.166 -5.197 1.00 74.81 93 ILE A C 1
ATOM 675 O O . ILE A 1 93 ? 13.532 4.705 -4.591 1.00 74.81 93 ILE A O 1
ATOM 679 N N . THR A 1 94 ? 14.454 6.368 -5.778 1.00 78.38 94 THR A N 1
ATOM 680 C CA . THR A 1 94 ? 13.262 7.233 -5.765 1.00 78.38 94 THR A CA 1
ATOM 681 C C . THR A 1 94 ? 12.075 6.546 -6.437 1.00 78.38 94 THR A C 1
ATOM 683 O O . THR A 1 94 ? 10.943 6.648 -5.965 1.00 78.38 94 THR A O 1
ATOM 686 N N . GLY A 1 95 ? 12.341 5.774 -7.491 1.00 77.69 95 GLY A N 1
ATOM 687 C CA . GLY A 1 95 ? 11.372 4.944 -8.189 1.00 77.69 95 GLY A CA 1
ATOM 688 C C . GLY A 1 95 ? 10.643 3.941 -7.293 1.00 77.69 95 GLY A C 1
ATOM 689 O O . GLY A 1 95 ? 9.475 3.662 -7.548 1.00 77.69 95 GLY A O 1
ATOM 690 N N . LEU A 1 96 ? 11.253 3.463 -6.200 1.00 77.38 96 LEU A N 1
ATOM 691 C CA . LEU A 1 96 ? 10.611 2.537 -5.251 1.00 77.38 96 LEU A CA 1
ATOM 692 C C . LEU A 1 96 ? 9.397 3.151 -4.536 1.00 77.38 96 LEU A C 1
ATOM 694 O O . LEU A 1 96 ? 8.526 2.425 -4.047 1.00 77.38 96 LEU A O 1
ATOM 698 N N . LEU A 1 97 ? 9.274 4.484 -4.528 1.00 77.69 97 LEU A N 1
ATOM 699 C CA . LEU A 1 97 ? 8.089 5.168 -4.013 1.00 77.69 97 LEU A CA 1
ATOM 700 C C . LEU A 1 97 ? 6.814 4.821 -4.798 1.00 77.69 97 LEU A C 1
ATOM 702 O O . LEU A 1 97 ? 5.722 5.006 -4.261 1.00 77.69 97 LEU A O 1
ATOM 706 N N . CYS A 1 98 ? 6.913 4.260 -6.012 1.00 78.06 98 CYS A N 1
ATOM 707 C CA . CYS A 1 98 ? 5.748 3.763 -6.746 1.00 78.06 98 CYS A CA 1
ATOM 708 C C . CYS A 1 98 ? 5.042 2.618 -5.996 1.00 78.06 98 CYS A C 1
ATOM 710 O O . CYS A 1 98 ? 3.812 2.567 -5.967 1.00 78.06 98 CYS A O 1
ATOM 712 N N . ILE A 1 99 ? 5.807 1.765 -5.307 1.00 70.12 99 ILE A N 1
ATOM 713 C CA . ILE A 1 99 ? 5.303 0.638 -4.514 1.00 70.12 99 ILE A CA 1
ATOM 714 C C . ILE A 1 99 ? 4.629 1.152 -3.239 1.00 70.12 99 ILE A C 1
ATOM 716 O O . ILE A 1 99 ? 3.500 0.775 -2.924 1.00 70.12 99 ILE A O 1
ATOM 720 N N . VAL A 1 100 ? 5.299 2.070 -2.536 1.00 72.75 100 VAL A N 1
ATOM 721 C CA . VAL A 1 100 ? 4.780 2.730 -1.326 1.00 72.75 100 VAL A CA 1
ATOM 722 C C . VAL A 1 100 ? 3.483 3.484 -1.644 1.00 72.75 100 VAL A C 1
ATOM 724 O O . VAL A 1 100 ? 2.486 3.370 -0.929 1.00 72.75 100 VAL A O 1
ATOM 727 N N . GLY A 1 101 ? 3.480 4.231 -2.751 1.00 76.88 101 GLY A N 1
ATOM 728 C CA . GLY A 1 101 ? 2.328 4.980 -3.239 1.00 76.88 101 GLY A CA 1
ATOM 729 C C . GLY A 1 101 ? 1.148 4.084 -3.599 1.00 76.88 101 GLY A C 1
ATOM 730 O O . GLY A 1 101 ? 0.018 4.345 -3.172 1.00 76.88 101 GLY A O 1
ATOM 731 N N . TYR A 1 102 ? 1.403 2.982 -4.308 1.00 77.00 102 TYR A N 1
ATOM 732 C CA . TYR A 1 102 ? 0.383 1.977 -4.598 1.00 77.00 102 TYR A CA 1
ATOM 733 C C . TYR A 1 102 ? -0.207 1.378 -3.316 1.00 77.00 102 TYR A C 1
ATOM 735 O O . TYR A 1 102 ? -1.426 1.331 -3.166 1.00 77.00 102 TYR A O 1
ATOM 743 N N . ALA A 1 103 ? 0.631 0.998 -2.349 1.00 70.12 103 ALA A N 1
ATOM 744 C CA . ALA A 1 103 ? 0.166 0.423 -1.091 1.00 70.12 103 ALA A CA 1
ATOM 745 C C . ALA A 1 103 ? -0.767 1.396 -0.337 1.00 70.12 103 ALA A C 1
ATOM 747 O O . ALA A 1 103 ? -1.880 1.032 0.048 1.00 70.12 103 ALA A O 1
ATOM 748 N N . LEU A 1 104 ? -0.375 2.669 -0.220 1.00 73.19 104 LEU A N 1
ATOM 749 C CA . LEU A 1 104 ? -1.177 3.730 0.403 1.00 73.19 104 LEU A CA 1
ATOM 750 C C . LEU A 1 104 ? -2.508 3.990 -0.328 1.00 73.19 104 LEU A C 1
ATOM 752 O O . LEU A 1 104 ? -3.554 4.111 0.318 1.00 73.19 104 LEU A O 1
ATOM 756 N N . THR A 1 105 ? -2.501 4.050 -1.665 1.00 79.19 105 THR A N 1
ATOM 757 C CA . THR A 1 105 ? -3.733 4.237 -2.457 1.00 79.19 105 THR A CA 1
ATOM 758 C C . THR A 1 105 ? -4.653 3.016 -2.391 1.00 79.19 105 THR A C 1
ATOM 760 O O . THR A 1 105 ? -5.875 3.171 -2.301 1.00 79.19 105 THR A O 1
ATOM 763 N N . PHE A 1 106 ? -4.095 1.807 -2.319 1.00 73.38 106 PHE A N 1
ATOM 764 C CA . PHE A 1 106 ? -4.843 0.585 -2.040 1.00 73.38 106 PHE A CA 1
ATOM 765 C C . PHE A 1 106 ? -5.452 0.605 -0.628 1.00 73.38 106 PHE A C 1
ATOM 767 O O . PHE A 1 106 ? -6.630 0.297 -0.451 1.00 73.38 106 PHE A O 1
ATOM 774 N N . GLY A 1 107 ? -4.713 1.081 0.377 1.00 65.31 107 GLY A N 1
ATOM 775 C CA . GLY A 1 107 ? -5.250 1.343 1.716 1.00 65.31 107 GLY A CA 1
ATOM 776 C C . GLY A 1 107 ? -6.452 2.298 1.687 1.00 65.31 107 GLY A C 1
ATOM 777 O O . GLY A 1 107 ? -7.456 2.068 2.366 1.00 65.31 107 GLY A O 1
ATOM 778 N N . ALA A 1 108 ? -6.417 3.325 0.832 1.00 72.44 108 ALA A N 1
ATOM 779 C CA . ALA A 1 108 ? -7.560 4.208 0.613 1.00 72.44 108 ALA A CA 1
ATOM 780 C C . ALA A 1 108 ? -8.765 3.470 -0.006 1.00 72.44 108 ALA A C 1
ATOM 782 O O . ALA A 1 108 ? -9.897 3.701 0.424 1.00 72.44 108 ALA A O 1
ATOM 783 N N . VAL A 1 109 ? -8.554 2.545 -0.954 1.00 74.00 109 VAL A N 1
ATOM 784 C CA . VAL A 1 109 ? -9.616 1.656 -1.475 1.00 74.00 109 VAL A CA 1
ATOM 785 C C . VAL A 1 109 ? -10.250 0.867 -0.345 1.00 74.00 109 VAL A C 1
ATOM 787 O O . VAL A 1 109 ? -11.466 0.933 -0.175 1.00 74.00 109 VAL A O 1
ATOM 790 N N . VAL A 1 110 ? -9.449 0.196 0.478 1.00 70.31 110 VAL A N 1
ATOM 791 C CA . VAL A 1 110 ? -9.956 -0.603 1.600 1.00 70.31 110 VAL A CA 1
ATOM 792 C C . VAL A 1 110 ? -10.808 0.258 2.537 1.00 70.31 110 VAL A C 1
ATOM 794 O O . VAL A 1 110 ? -11.952 -0.087 2.835 1.00 70.31 110 VAL A O 1
ATOM 797 N N . VAL A 1 111 ? -10.320 1.441 2.922 1.00 69.62 111 VAL A N 1
ATOM 798 C CA . VAL A 1 111 ? -11.055 2.367 3.801 1.00 69.62 111 VAL A CA 1
ATOM 799 C C . VAL A 1 111 ? -12.331 2.923 3.144 1.00 69.62 111 VAL A C 1
ATOM 801 O O . VAL A 1 111 ? -13.340 3.109 3.835 1.00 69.62 111 VAL A O 1
ATOM 804 N N . GLY A 1 112 ? -12.311 3.202 1.837 1.00 67.56 112 GLY A N 1
ATOM 805 C CA . GLY A 1 112 ? -13.426 3.801 1.084 1.00 67.56 112 GLY A CA 1
ATOM 806 C C . GLY A 1 112 ? -14.513 2.811 0.633 1.00 67.56 112 GLY A C 1
ATOM 807 O O . GLY A 1 112 ? -15.685 3.188 0.464 1.00 67.56 112 GLY A O 1
ATOM 808 N N . PHE A 1 113 ? -14.149 1.539 0.454 1.00 69.38 113 PHE A N 1
ATOM 809 C CA . PHE A 1 113 ? -15.062 0.443 0.112 1.00 69.38 113 PHE A CA 1
ATOM 810 C C . PHE A 1 113 ? -15.594 -0.304 1.332 1.00 69.38 113 PHE A C 1
ATOM 812 O O . PHE A 1 113 ? -16.616 -0.983 1.219 1.00 69.38 113 PHE A O 1
ATOM 819 N N . MET A 1 114 ? -14.988 -0.115 2.507 1.00 66.12 114 MET A N 1
ATOM 820 C CA . MET A 1 114 ? -15.504 -0.678 3.746 1.00 66.12 114 MET A CA 1
ATOM 821 C C . MET A 1 114 ? -16.980 -0.280 3.958 1.00 66.12 114 MET A C 1
ATOM 823 O O . MET A 1 114 ? -17.299 0.919 3.960 1.00 66.12 114 MET A O 1
ATOM 827 N N . PRO A 1 115 ? -17.902 -1.248 4.142 1.00 58.03 115 PRO A N 1
ATOM 828 C CA . PRO A 1 115 ? -19.320 -0.961 4.296 1.00 58.03 115 PRO A CA 1
ATOM 829 C C . PRO A 1 115 ? -19.561 0.046 5.417 1.00 58.03 115 PRO A C 1
ATOM 831 O O . PRO A 1 115 ? -19.043 -0.092 6.527 1.00 58.03 115 PRO A O 1
ATOM 834 N N . ALA A 1 116 ? -20.409 1.047 5.163 1.00 55.22 116 ALA A N 1
ATOM 835 C CA . ALA A 1 116 ? -20.756 2.039 6.177 1.00 55.22 116 ALA A CA 1
ATOM 836 C C . ALA A 1 116 ? -21.325 1.385 7.447 1.00 55.22 116 ALA A C 1
ATOM 838 O O . ALA A 1 116 ? -21.123 1.930 8.521 1.00 55.22 116 ALA A O 1
ATOM 839 N N . LYS A 1 117 ? -21.967 0.209 7.339 1.00 49.69 117 LYS A N 1
ATOM 840 C CA . LYS A 1 117 ? -22.450 -0.589 8.477 1.00 49.69 117 LYS A CA 1
ATOM 841 C C . LYS A 1 117 ? -21.312 -1.126 9.347 1.00 49.69 117 LYS A C 1
ATOM 843 O O . LYS A 1 117 ? -21.353 -0.920 10.546 1.00 49.69 117 LYS A O 1
ATOM 848 N N . TRP A 1 118 ? -20.260 -1.699 8.765 1.00 50.38 118 TRP A N 1
ATOM 849 C CA . TRP A 1 118 ? -19.068 -2.133 9.514 1.00 50.38 118 TRP A CA 1
ATOM 850 C C . TRP A 1 118 ? -18.318 -0.959 10.132 1.00 50.38 118 TRP A C 1
ATOM 852 O O . TRP A 1 118 ? -17.719 -1.058 11.191 1.00 50.38 118 TRP A O 1
ATOM 862 N N . ALA A 1 119 ? -18.408 0.194 9.482 1.00 47.06 119 ALA A N 1
ATOM 863 C CA . ALA A 1 119 ? -17.762 1.400 9.937 1.00 47.06 119 ALA A CA 1
ATOM 864 C C . ALA A 1 119 ? -18.613 2.308 10.848 1.00 47.06 119 ALA A C 1
ATOM 866 O O . ALA A 1 119 ? -18.105 3.325 11.319 1.00 47.06 119 ALA A O 1
ATOM 867 N N . ARG A 1 120 ? -19.904 2.003 11.017 1.00 42.97 120 ARG A N 1
ATOM 868 C CA . ARG A 1 120 ? -20.835 2.610 11.987 1.00 42.97 120 ARG A CA 1
ATOM 869 C C . ARG A 1 120 ? -21.109 1.664 13.154 1.00 42.97 120 ARG A C 1
ATOM 871 O O . ARG A 1 120 ? -21.498 2.136 14.213 1.00 42.97 120 ARG A O 1
ATOM 878 N N . SER A 1 121 ? -20.899 0.362 12.956 1.00 43.50 121 SER A N 1
ATOM 879 C CA . SER A 1 121 ? -20.886 -0.647 14.003 1.00 43.50 121 SER A CA 1
ATOM 880 C C . SER A 1 121 ? -19.735 -0.324 14.938 1.00 43.50 121 SER A C 1
ATOM 882 O O . SER A 1 121 ? -18.577 -0.639 14.669 1.00 43.50 121 SER A O 1
ATOM 884 N N . LYS A 1 122 ? -20.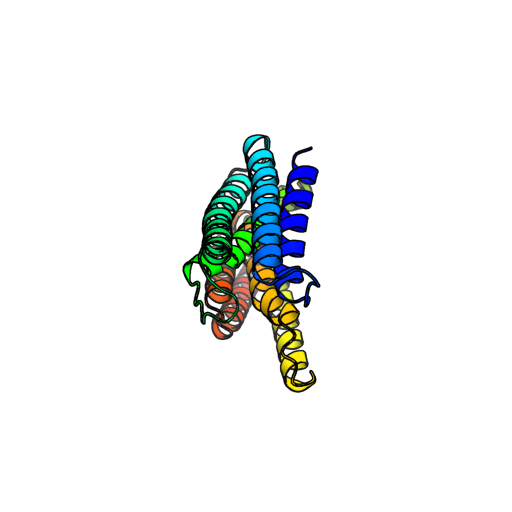069 0.352 16.029 1.00 51.75 122 LYS A N 1
ATOM 885 C CA . LYS A 1 122 ? -19.241 0.439 17.219 1.00 51.75 122 LYS A CA 1
ATOM 886 C C . LYS A 1 122 ? -19.155 -0.968 17.806 1.00 51.75 122 LYS A C 1
ATOM 888 O O . LYS A 1 122 ? -19.939 -1.351 18.662 1.00 51.75 122 LYS A O 1
ATOM 893 N N . SER A 1 123 ? -18.267 -1.775 17.240 1.00 55.69 123 SER A N 1
ATOM 894 C CA . SER A 1 123 ? -17.907 -3.059 17.819 1.00 55.69 123 SER A CA 1
ATOM 895 C C . SER A 1 123 ? -17.258 -2.785 19.174 1.00 55.69 123 SER A C 1
ATOM 897 O O . SER A 1 123 ? -16.371 -1.929 19.268 1.00 55.69 123 SER A O 1
ATOM 899 N N . HIS A 1 124 ? -17.682 -3.506 20.214 1.00 63.78 124 HIS A N 1
ATOM 900 C CA . HIS A 1 124 ? -16.953 -3.524 21.486 1.00 63.78 124 HIS A CA 1
ATOM 901 C C . HIS A 1 124 ? -15.516 -4.040 21.306 1.00 63.78 124 HIS A C 1
ATOM 903 O O . HIS A 1 124 ? -14.645 -3.682 22.090 1.00 63.78 124 HIS A O 1
ATOM 909 N N . TYR A 1 125 ? -15.259 -4.797 20.234 1.00 67.69 125 TYR A N 1
ATOM 910 C CA . TYR A 1 125 ? -13.993 -5.470 19.950 1.00 67.69 125 TYR A CA 1
ATOM 911 C C . TYR A 1 125 ? -13.220 -4.815 18.798 1.00 67.69 125 TYR A C 1
ATOM 913 O O . TYR A 1 125 ? -13.819 -4.348 17.822 1.00 67.69 125 TYR A O 1
ATOM 921 N N . THR A 1 126 ? -11.889 -4.834 18.878 1.00 75.62 126 THR A N 1
ATOM 922 C CA . THR A 1 126 ? -10.948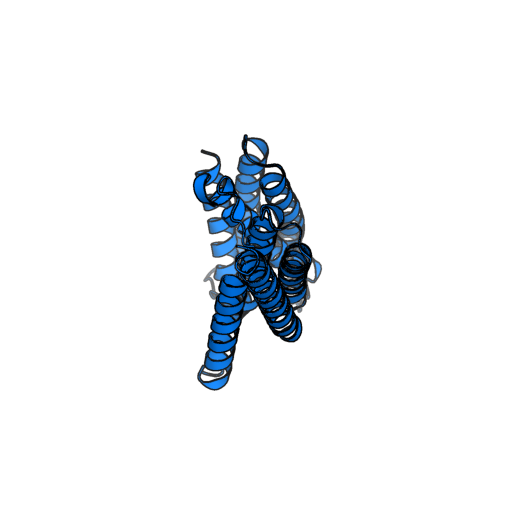 -4.328 17.858 1.00 75.62 126 THR A CA 1
ATOM 923 C C . THR A 1 126 ? -10.777 -5.259 16.661 1.00 75.62 126 THR A C 1
ATOM 925 O O . THR A 1 126 ? -10.187 -4.850 15.663 1.00 75.62 126 THR A O 1
ATOM 928 N N . TRP A 1 127 ? -11.314 -6.485 16.734 1.00 80.38 127 TRP A N 1
ATOM 929 C CA . TRP A 1 127 ? -11.123 -7.549 15.737 1.00 80.38 127 TRP A CA 1
ATOM 930 C C . TRP A 1 127 ? -9.660 -7.995 15.589 1.00 80.38 127 TRP A C 1
ATOM 932 O O . TRP A 1 127 ? -9.305 -8.614 14.587 1.00 80.38 127 TRP A O 1
ATOM 942 N N . ALA A 1 128 ? -8.814 -7.719 16.588 1.00 80.69 128 ALA A N 1
ATOM 943 C CA . ALA A 1 128 ? -7.389 -8.037 16.550 1.00 80.69 128 ALA A CA 1
ATOM 944 C C . ALA A 1 128 ? -7.117 -9.523 16.249 1.00 80.69 128 ALA A C 1
ATOM 946 O O . ALA A 1 128 ? -6.216 -9.829 15.476 1.00 80.69 128 ALA A O 1
ATOM 947 N N . TRP A 1 129 ? -7.940 -10.445 16.756 1.00 79.12 129 TRP A N 1
ATOM 948 C CA . TRP A 1 129 ? -7.807 -11.879 16.479 1.00 79.12 129 TRP A CA 1
ATOM 949 C C . TRP A 1 129 ? -7.989 -12.231 14.997 1.00 79.12 129 TRP A C 1
ATOM 951 O O . TRP A 1 129 ? -7.258 -13.068 14.474 1.00 79.12 129 TRP A O 1
ATOM 961 N N . VAL A 1 130 ? -8.915 -11.568 14.291 1.00 80.69 130 VAL A N 1
ATOM 962 C CA . VAL A 1 130 ? -9.115 -11.782 12.848 1.00 80.69 130 VAL A CA 1
ATOM 963 C C . VAL A 1 130 ? -7.879 -11.338 12.088 1.00 80.69 130 VAL A C 1
ATOM 965 O O . VAL A 1 130 ? -7.407 -12.053 11.209 1.00 80.69 130 VAL A O 1
ATOM 968 N N . PHE A 1 131 ? -7.319 -10.188 12.455 1.00 84.50 131 PHE A N 1
ATOM 969 C CA . PHE A 1 131 ? -6.090 -9.703 11.841 1.00 84.50 131 PHE A CA 1
ATOM 970 C C . PHE A 1 131 ? -4.901 -10.610 12.152 1.00 84.50 131 PHE A C 1
ATOM 972 O O . PHE A 1 131 ? -4.175 -10.957 11.228 1.00 84.50 131 PHE A O 1
ATOM 979 N N . ALA A 1 132 ? -4.756 -11.092 13.390 1.00 76.75 132 ALA A N 1
ATOM 980 C CA . ALA A 1 132 ? -3.733 -12.076 13.744 1.00 76.75 132 ALA A CA 1
ATOM 981 C C . ALA A 1 132 ? -3.816 -13.327 12.854 1.00 76.75 132 ALA A C 1
ATOM 983 O O . ALA A 1 132 ? -2.799 -13.761 12.319 1.00 76.75 132 ALA A O 1
ATOM 984 N N . LEU A 1 133 ? -5.024 -13.867 12.650 1.00 76.50 133 LEU A N 1
ATOM 985 C CA . LEU A 1 133 ? -5.245 -15.037 11.797 1.00 76.50 133 LEU A CA 1
ATOM 986 C C . LEU A 1 133 ? -4.937 -14.753 10.326 1.00 76.50 133 LEU A C 1
ATOM 988 O O . LEU A 1 133 ? -4.289 -15.572 9.682 1.00 76.50 133 LEU A O 1
ATOM 992 N N . ILE A 1 134 ? -5.359 -13.603 9.794 1.00 82.06 134 ILE A N 1
ATOM 993 C CA . ILE A 1 134 ? -5.074 -13.223 8.404 1.00 82.06 134 ILE A CA 1
ATOM 994 C C . ILE A 1 134 ? -3.563 -13.064 8.191 1.00 82.06 134 ILE A C 1
ATOM 996 O O . ILE A 1 134 ? -3.029 -13.589 7.216 1.00 82.06 134 ILE A O 1
ATOM 1000 N N . ILE A 1 135 ? -2.861 -12.380 9.102 1.00 84.69 135 ILE A N 1
ATOM 1001 C CA . ILE A 1 135 ? -1.406 -12.179 9.007 1.00 84.69 135 ILE A CA 1
ATOM 1002 C C . ILE A 1 135 ? -0.681 -13.523 9.131 1.00 84.69 135 ILE A C 1
ATOM 1004 O O . ILE A 1 135 ? 0.218 -13.802 8.343 1.00 84.69 135 ILE A O 1
ATOM 1008 N N . ALA A 1 136 ? -1.086 -14.383 10.071 1.00 77.12 136 ALA A N 1
ATOM 1009 C CA . ALA A 1 136 ? -0.500 -15.710 10.244 1.00 77.12 136 ALA A CA 1
ATOM 1010 C C . ALA A 1 136 ? -0.732 -16.611 9.021 1.00 77.12 136 ALA A C 1
ATOM 1012 O O . ALA A 1 136 ? 0.205 -17.255 8.557 1.00 77.12 136 ALA A O 1
ATOM 1013 N N . ALA A 1 137 ? -1.944 -16.618 8.455 1.00 76.25 137 ALA A N 1
ATOM 1014 C CA . ALA A 1 137 ? -2.259 -17.364 7.238 1.00 76.25 137 ALA A CA 1
ATOM 1015 C C . ALA A 1 137 ? -1.441 -16.861 6.042 1.00 76.25 137 ALA A C 1
ATOM 1017 O O . ALA A 1 137 ? -0.923 -17.660 5.264 1.00 76.25 137 ALA A O 1
ATOM 1018 N N . PHE A 1 138 ? -1.267 -15.543 5.924 1.00 82.81 138 PHE A N 1
ATOM 1019 C CA . PHE A 1 138 ? -0.425 -14.950 4.893 1.00 82.81 138 PHE A CA 1
ATOM 1020 C C . PHE A 1 138 ? 1.054 -15.321 5.054 1.00 82.81 138 PHE A C 1
ATOM 1022 O O . PHE A 1 138 ? 1.707 -15.685 4.077 1.00 82.81 138 PHE A O 1
ATOM 1029 N N . GLN A 1 139 ? 1.578 -15.293 6.281 1.00 79.19 139 GLN A N 1
ATOM 1030 C CA . GLN A 1 139 ? 2.951 -15.715 6.564 1.00 79.19 139 GLN A CA 1
ATOM 1031 C C . GLN A 1 139 ? 3.155 -17.206 6.305 1.00 79.19 139 GLN A C 1
ATOM 1033 O O . GLN A 1 139 ? 4.164 -17.586 5.717 1.00 79.19 139 GLN A O 1
ATOM 1038 N N . ALA A 1 140 ? 2.182 -18.044 6.663 1.00 75.25 140 ALA A N 1
ATOM 1039 C CA . ALA A 1 140 ? 2.205 -19.463 6.338 1.00 75.25 140 ALA A CA 1
ATOM 1040 C C . ALA A 1 140 ? 2.199 -19.688 4.818 1.00 75.25 140 ALA A C 1
ATOM 1042 O O . ALA A 1 140 ? 3.010 -20.459 4.323 1.00 75.25 140 ALA A O 1
ATOM 1043 N N . ALA A 1 141 ? 1.357 -18.975 4.062 1.00 76.44 141 ALA A N 1
ATOM 1044 C CA . ALA A 1 141 ? 1.327 -19.061 2.600 1.00 76.44 141 ALA A CA 1
ATOM 1045 C C . ALA A 1 141 ? 2.642 -18.589 1.956 1.00 76.44 141 ALA A C 1
ATOM 1047 O O . ALA A 1 141 ? 3.132 -19.226 1.027 1.00 76.44 141 ALA A O 1
ATOM 1048 N N . THR A 1 142 ? 3.238 -17.517 2.486 1.00 75.19 142 THR A N 1
ATOM 1049 C CA . THR A 1 142 ? 4.540 -17.002 2.033 1.00 75.19 142 THR A CA 1
ATOM 1050 C C . THR A 1 142 ? 5.650 -18.019 2.307 1.00 75.19 142 THR A C 1
ATOM 1052 O O . THR A 1 142 ? 6.474 -18.288 1.438 1.00 75.19 142 THR A O 1
ATOM 1055 N N . TYR A 1 143 ? 5.650 -18.638 3.491 1.00 71.19 143 TYR A N 1
ATOM 1056 C CA . TYR A 1 143 ? 6.614 -19.675 3.858 1.00 71.19 143 TYR A CA 1
ATOM 1057 C C . TYR A 1 143 ? 6.443 -20.947 3.020 1.00 71.19 143 TYR A C 1
ATOM 1059 O O . TYR A 1 143 ? 7.423 -21.483 2.518 1.00 71.19 143 TYR A O 1
ATOM 1067 N N . LEU A 1 144 ? 5.205 -21.403 2.804 1.00 72.56 144 LEU A N 1
ATOM 1068 C CA . LEU A 1 144 ? 4.918 -22.538 1.926 1.00 72.56 144 LEU A CA 1
ATOM 1069 C C . LEU A 1 144 ? 5.364 -22.256 0.488 1.00 72.56 144 LEU A C 1
ATOM 1071 O O . LEU A 1 144 ? 5.924 -23.141 -0.146 1.00 72.56 144 LEU A O 1
ATOM 1075 N N . HIS A 1 145 ? 5.173 -21.034 -0.017 1.00 70.62 145 HIS A N 1
ATOM 1076 C CA . HIS A 1 145 ? 5.696 -20.657 -1.329 1.00 70.62 145 HIS A CA 1
ATOM 1077 C C . HIS A 1 145 ? 7.227 -20.658 -1.365 1.00 70.62 145 HIS A C 1
ATOM 1079 O O . HIS A 1 145 ? 7.796 -21.135 -2.334 1.00 70.62 145 HIS A O 1
ATOM 1085 N N . TYR A 1 146 ? 7.893 -20.186 -0.312 1.00 69.75 146 TYR A N 1
ATOM 1086 C CA . TYR A 1 146 ? 9.353 -20.229 -0.230 1.00 69.75 146 TYR A CA 1
ATOM 1087 C C . TYR A 1 146 ? 9.905 -21.664 -0.173 1.00 69.75 146 TYR A C 1
ATOM 1089 O O . TYR A 1 146 ? 10.946 -21.946 -0.749 1.00 69.75 146 TYR A O 1
ATOM 1097 N N . VAL A 1 147 ? 9.214 -22.577 0.517 1.00 67.44 147 VAL A N 1
ATOM 1098 C CA . VAL A 1 147 ? 9.662 -23.970 0.703 1.00 67.44 147 VAL A CA 1
ATOM 1099 C C . VAL A 1 147 ? 9.309 -24.874 -0.482 1.00 67.44 147 VAL A C 1
ATOM 1101 O O . VAL A 1 147 ? 10.066 -25.789 -0.793 1.00 67.44 147 VAL A O 1
ATOM 1104 N N . PHE A 1 148 ? 8.155 -24.658 -1.117 1.00 71.50 148 PHE A N 1
ATOM 1105 C CA . PHE A 1 148 ? 7.612 -25.547 -2.154 1.00 71.50 148 PHE A CA 1
ATOM 1106 C C . PHE A 1 148 ? 7.515 -24.902 -3.543 1.00 71.50 148 PHE A C 1
ATOM 1108 O O . PHE A 1 148 ? 7.151 -25.581 -4.502 1.00 71.50 148 PHE A O 1
ATOM 1115 N N . GLY A 1 149 ? 7.785 -23.603 -3.665 1.00 61.31 149 GLY A N 1
ATOM 1116 C CA . GLY A 1 149 ? 7.856 -22.913 -4.948 1.00 61.31 149 GLY A CA 1
ATOM 1117 C C . GLY A 1 149 ? 9.153 -23.248 -5.677 1.00 61.31 149 GLY A C 1
ATOM 1118 O O . GLY A 1 149 ? 10.205 -23.367 -5.059 1.00 61.31 149 GLY A O 1
ATOM 1119 N N . SER A 1 150 ? 9.079 -23.410 -6.997 1.00 53.91 150 SER A N 1
ATOM 1120 C CA . SER A 1 150 ? 10.263 -23.441 -7.860 1.00 53.91 150 SER A CA 1
ATOM 1121 C C . SER A 1 150 ? 11.032 -22.120 -7.746 1.00 53.91 150 SER A C 1
ATOM 1123 O O . SER A 1 150 ? 10.390 -21.078 -7.652 1.00 53.91 150 SER A O 1
ATOM 1125 N N . ASP A 1 151 ? 12.371 -22.164 -7.811 1.00 50.94 151 ASP A N 1
ATOM 1126 C CA . ASP A 1 151 ? 13.344 -21.058 -7.624 1.00 50.94 151 ASP A CA 1
ATOM 1127 C C . ASP A 1 151 ? 13.112 -19.773 -8.450 1.00 50.94 151 ASP A C 1
ATOM 1129 O O . ASP A 1 151 ? 13.826 -18.779 -8.300 1.00 50.94 151 ASP A O 1
ATOM 1133 N N . GLU A 1 152 ? 12.097 -19.746 -9.304 1.00 52.41 152 GLU A N 1
ATOM 1134 C CA . GLU A 1 152 ? 11.555 -18.509 -9.835 1.00 52.41 152 GLU A CA 1
ATOM 1135 C C . GLU A 1 152 ? 10.828 -17.777 -8.706 1.00 52.41 152 GLU A C 1
ATOM 1137 O O . GLU A 1 152 ? 9.632 -17.965 -8.470 1.00 52.41 152 GLU A O 1
ATOM 1142 N N . TYR A 1 153 ? 11.568 -16.905 -8.014 1.00 51.78 153 TYR A N 1
ATOM 1143 C CA . TYR A 1 153 ? 11.011 -15.773 -7.281 1.00 51.78 153 TYR A CA 1
ATOM 1144 C C . TYR A 1 153 ? 10.080 -15.014 -8.230 1.00 51.78 153 TYR A C 1
ATOM 1146 O O . TYR A 1 153 ? 10.468 -14.075 -8.918 1.00 51.78 153 TYR A O 1
ATOM 1154 N N . SER A 1 154 ? 8.825 -15.447 -8.319 1.00 56.56 154 SER A N 1
ATOM 1155 C CA . SER A 1 154 ? 7.855 -14.752 -9.139 1.00 56.56 154 SER A CA 1
ATOM 1156 C C . SER A 1 154 ? 7.632 -13.422 -8.431 1.00 56.56 154 SER A C 1
ATOM 1158 O O . SER A 1 154 ? 7.053 -13.373 -7.346 1.00 56.56 154 SER A O 1
ATOM 1160 N N . ASP A 1 155 ? 8.106 -12.307 -8.994 1.00 55.16 155 ASP A N 1
ATOM 1161 C CA . ASP A 1 155 ? 8.000 -11.013 -8.292 1.00 55.16 155 ASP A CA 1
ATOM 1162 C C . ASP A 1 155 ? 6.537 -10.611 -7.984 1.00 55.16 155 ASP A C 1
ATOM 1164 O O . ASP A 1 155 ? 6.294 -9.633 -7.291 1.00 55.16 155 ASP A O 1
ATOM 1168 N N . GLY A 1 156 ? 5.530 -11.365 -8.455 1.00 58.81 156 GLY A N 1
ATOM 1169 C CA . GLY A 1 156 ? 4.134 -11.194 -8.051 1.00 58.81 156 GLY A CA 1
ATOM 1170 C C . GLY A 1 156 ? 3.942 -11.528 -6.573 1.00 58.81 156 GLY A C 1
ATOM 1171 O O . GLY A 1 156 ? 3.222 -10.819 -5.871 1.00 58.81 156 GLY A O 1
ATOM 1172 N N . TRP A 1 157 ? 4.667 -12.531 -6.072 1.00 65.88 157 TRP A N 1
ATOM 1173 C CA . TRP A 1 157 ? 4.750 -12.811 -4.645 1.00 65.88 157 TRP A CA 1
ATOM 1174 C C . TRP A 1 157 ? 5.507 -11.708 -3.902 1.00 65.88 157 TRP A C 1
ATOM 1176 O O . TRP A 1 157 ? 5.050 -11.259 -2.857 1.00 65.88 157 TRP A O 1
ATOM 1186 N N . PHE A 1 158 ? 6.587 -11.171 -4.471 1.00 65.69 158 PHE A N 1
ATOM 1187 C CA . PHE A 1 158 ? 7.282 -10.020 -3.884 1.00 65.69 158 PHE A CA 1
ATOM 1188 C C . PHE A 1 158 ? 6.368 -8.786 -3.740 1.00 65.69 158 PHE A C 1
ATOM 1190 O O . PHE A 1 158 ? 6.359 -8.121 -2.709 1.00 65.69 158 PHE A O 1
ATOM 1197 N N . PHE A 1 159 ? 5.518 -8.502 -4.729 1.00 64.12 159 PHE A N 1
ATOM 1198 C CA . PHE A 1 159 ? 4.518 -7.438 -4.600 1.00 64.12 159 PHE A CA 1
ATOM 1199 C C . PHE A 1 159 ? 3.435 -7.774 -3.566 1.00 64.12 159 PHE A C 1
ATOM 1201 O O . PHE A 1 159 ? 2.990 -6.889 -2.826 1.00 64.12 159 PHE A O 1
ATOM 1208 N N . ALA A 1 160 ? 3.016 -9.038 -3.471 1.00 69.50 160 ALA A N 1
ATOM 1209 C CA . ALA A 1 160 ? 2.035 -9.478 -2.484 1.00 69.50 160 ALA A CA 1
ATOM 1210 C C . ALA A 1 160 ? 2.562 -9.367 -1.040 1.00 69.50 160 ALA A C 1
ATOM 1212 O O . ALA A 1 160 ? 1.801 -8.949 -0.166 1.00 69.50 160 ALA A O 1
ATOM 1213 N N . THR A 1 161 ? 3.850 -9.649 -0.785 1.00 72.69 161 THR A N 1
ATOM 1214 C CA . THR A 1 161 ? 4.481 -9.534 0.551 1.00 72.69 161 THR A CA 1
ATOM 1215 C C . THR A 1 161 ? 4.583 -8.105 1.069 1.00 72.69 161 THR A C 1
ATOM 1217 O O . THR A 1 161 ? 4.691 -7.906 2.277 1.00 72.69 161 THR A O 1
ATOM 1220 N N . ILE A 1 162 ? 4.468 -7.103 0.199 1.00 73.44 162 ILE A N 1
ATOM 1221 C CA . ILE A 1 162 ? 4.406 -5.692 0.596 1.00 73.44 162 ILE A CA 1
ATOM 1222 C C . ILE A 1 162 ? 2.948 -5.246 0.705 1.00 73.44 162 ILE A C 1
ATOM 1224 O O . ILE A 1 162 ? 2.498 -4.728 1.726 1.00 73.44 162 ILE A O 1
ATOM 1228 N N . THR A 1 163 ? 2.185 -5.443 -0.369 1.00 72.75 163 THR A N 1
ATOM 1229 C CA . THR A 1 163 ? 0.889 -4.781 -0.549 1.00 72.75 163 THR A CA 1
ATOM 1230 C C . THR A 1 163 ? -0.205 -5.382 0.321 1.00 72.75 163 THR A C 1
ATOM 1232 O O . THR A 1 163 ? -1.028 -4.636 0.858 1.00 72.75 163 THR A O 1
ATOM 1235 N N . LEU A 1 164 ? -0.201 -6.705 0.523 1.00 78.06 164 LEU A N 1
ATOM 1236 C CA . LEU A 1 164 ? -1.209 -7.360 1.348 1.00 78.06 164 LEU A CA 1
ATOM 1237 C C . LEU A 1 164 ? -1.000 -7.061 2.842 1.00 78.06 164 LEU A C 1
ATOM 1239 O O . LEU A 1 164 ? -1.955 -6.590 3.463 1.00 78.06 164 LEU A O 1
ATOM 1243 N N . PRO A 1 165 ? 0.206 -7.209 3.433 1.00 83.38 165 PRO A N 1
ATOM 1244 C CA . PRO A 1 165 ? 0.443 -6.811 4.823 1.00 83.38 165 PRO A CA 1
ATOM 1245 C C . PRO A 1 165 ? 0.171 -5.330 5.069 1.00 83.38 165 PRO A C 1
ATOM 1247 O O . PRO A 1 165 ? -0.452 -4.979 6.071 1.00 83.38 165 PRO A O 1
ATOM 1250 N N . PHE A 1 166 ? 0.539 -4.463 4.124 1.00 83.38 166 PHE A N 1
ATOM 1251 C CA . PHE A 1 166 ? 0.202 -3.048 4.199 1.00 83.38 166 PHE A CA 1
ATOM 1252 C C . PHE A 1 166 ? -1.316 -2.832 4.310 1.00 83.38 166 PHE A C 1
ATOM 1254 O O . PHE A 1 166 ? -1.797 -2.134 5.206 1.00 83.38 166 PHE A O 1
ATOM 1261 N N . ALA A 1 167 ? -2.089 -3.456 3.417 1.00 80.50 167 ALA A N 1
ATOM 1262 C CA . ALA A 1 167 ? -3.541 -3.332 3.392 1.00 80.50 167 ALA A CA 1
ATOM 1263 C C . ALA A 1 167 ? -4.199 -3.862 4.670 1.00 80.50 167 ALA A C 1
ATOM 1265 O O . ALA A 1 167 ? -5.102 -3.222 5.214 1.00 80.50 167 ALA A O 1
ATOM 1266 N N . ILE A 1 168 ? -3.724 -5.013 5.153 1.00 86.19 168 ILE A N 1
ATOM 1267 C CA . ILE A 1 168 ? -4.160 -5.633 6.404 1.00 86.19 168 ILE A CA 1
ATOM 1268 C C . ILE A 1 168 ? -3.898 -4.675 7.573 1.00 86.19 168 ILE A C 1
ATOM 1270 O O . ILE A 1 168 ? -4.805 -4.415 8.361 1.00 86.19 168 ILE A O 1
ATOM 1274 N N . GLY A 1 169 ? -2.706 -4.075 7.643 1.00 86.62 169 GLY A N 1
ATOM 1275 C CA . GLY A 1 169 ? -2.336 -3.145 8.709 1.00 86.62 169 GLY A CA 1
ATOM 1276 C C . GLY A 1 169 ? -3.177 -1.867 8.694 1.00 86.62 169 GLY A C 1
ATOM 1277 O O . GLY A 1 169 ? -3.682 -1.443 9.734 1.00 86.62 169 GLY A O 1
ATOM 1278 N N . VAL A 1 170 ? -3.432 -1.292 7.513 1.00 83.94 170 VAL A N 1
ATOM 1279 C CA . VAL A 1 170 ? -4.336 -0.136 7.366 1.00 83.94 170 VAL A CA 1
ATOM 1280 C C . VAL A 1 170 ? -5.767 -0.487 7.776 1.00 83.94 170 VAL A C 1
ATOM 1282 O O . VAL A 1 170 ? -6.410 0.293 8.484 1.00 83.94 170 VAL A O 1
ATOM 1285 N N . ALA A 1 171 ? -6.275 -1.652 7.367 1.00 83.25 171 ALA A N 1
ATOM 1286 C CA . ALA A 1 171 ? -7.603 -2.121 7.754 1.00 83.25 171 ALA A CA 1
ATOM 1287 C C . ALA A 1 171 ? -7.714 -2.305 9.274 1.00 83.25 171 ALA A C 1
ATOM 1289 O O . ALA A 1 171 ? -8.704 -1.874 9.874 1.00 83.25 171 ALA A O 1
ATOM 1290 N N . GLN A 1 172 ? -6.679 -2.871 9.896 1.00 88.19 172 GLN A N 1
ATOM 1291 C CA . GLN A 1 172 ? -6.602 -3.066 11.337 1.00 88.19 172 GLN A CA 1
ATOM 1292 C C . GLN A 1 172 ? -6.597 -1.737 12.092 1.00 88.19 172 GLN A C 1
ATOM 1294 O O . GLN A 1 172 ? -7.405 -1.557 13.001 1.00 88.19 172 GLN A O 1
ATOM 1299 N N . ILE A 1 173 ? -5.773 -0.765 11.681 1.00 87.19 173 ILE A N 1
ATOM 1300 C CA . ILE A 1 173 ? -5.773 0.586 12.269 1.00 87.19 173 ILE A CA 1
ATOM 1301 C C . ILE A 1 173 ? -7.163 1.219 12.127 1.00 87.19 173 ILE A C 1
ATOM 1303 O O . ILE A 1 173 ? -7.714 1.756 13.089 1.00 87.19 173 ILE A O 1
ATOM 1307 N N . ALA A 1 174 ? -7.759 1.139 10.934 1.00 82.00 174 ALA A N 1
ATOM 1308 C CA . ALA A 1 174 ? -9.050 1.754 10.649 1.00 82.00 174 ALA A CA 1
ATOM 1309 C C . ALA A 1 174 ? -10.203 1.158 11.476 1.00 82.00 174 ALA A C 1
ATOM 1311 O O . ALA A 1 174 ? -11.145 1.890 11.804 1.00 82.00 174 ALA A O 1
ATOM 1312 N N . LEU A 1 175 ? -10.147 -0.138 11.802 1.00 82.25 175 LEU A N 1
ATOM 1313 C CA . LEU A 1 175 ? -11.105 -0.797 12.691 1.00 82.25 175 LEU A CA 1
ATOM 1314 C C . LEU A 1 175 ? -10.821 -0.512 14.165 1.00 82.25 175 LEU A C 1
ATOM 1316 O O . LEU A 1 175 ? -11.740 -0.130 14.889 1.00 82.25 175 LEU A O 1
ATOM 1320 N N . ALA A 1 176 ? -9.564 -0.597 14.596 1.00 84.06 176 ALA A N 1
ATOM 1321 C CA . ALA A 1 176 ? -9.178 -0.383 15.986 1.00 84.06 176 ALA A CA 1
ATOM 1322 C C . ALA A 1 176 ? -9.460 1.051 16.465 1.00 84.06 176 ALA A C 1
ATOM 1324 O O . ALA A 1 176 ? -9.973 1.241 17.565 1.00 84.06 176 ALA A O 1
ATOM 1325 N N . VAL A 1 177 ? -9.237 2.071 15.624 1.00 83.56 177 VAL A N 1
ATOM 1326 C CA . VAL A 1 177 ? -9.582 3.478 15.934 1.00 83.56 177 VAL A CA 1
ATOM 1327 C C . VAL A 1 177 ? -11.082 3.669 16.208 1.00 83.56 177 VAL A C 1
ATOM 1329 O O . VAL A 1 177 ? -11.471 4.633 16.864 1.00 83.56 177 VAL A O 1
ATOM 1332 N N . ARG A 1 178 ? -11.935 2.765 15.714 1.00 71.44 178 ARG A N 1
ATOM 1333 C CA . ARG A 1 178 ? -13.396 2.833 15.863 1.00 71.44 178 ARG A CA 1
ATOM 1334 C C . ARG A 1 178 ? -13.951 1.924 16.955 1.00 71.44 178 ARG A C 1
ATOM 1336 O O . ARG A 1 178 ? -15.144 2.021 17.242 1.00 71.44 178 ARG A O 1
ATOM 1343 N N . ALA A 1 179 ? -13.126 1.054 17.534 1.00 76.38 179 ALA A N 1
ATOM 1344 C CA . ALA A 1 179 ? -13.538 0.193 18.630 1.00 76.38 179 ALA A CA 1
ATOM 1345 C C . ALA A 1 179 ? -13.886 1.039 19.864 1.00 76.38 179 ALA A C 1
ATOM 1347 O O . ALA A 1 179 ? -13.191 2.007 20.179 1.00 76.38 179 ALA A O 1
ATOM 1348 N N . GLN A 1 180 ? -14.966 0.672 20.558 1.00 70.31 180 GLN A N 1
ATOM 1349 C CA . GLN A 1 180 ? -15.389 1.345 21.793 1.00 70.31 180 GLN A CA 1
ATOM 1350 C C . GLN A 1 180 ? -14.735 0.782 23.057 1.00 70.31 180 GLN A C 1
ATOM 1352 O O . GLN A 1 180 ? -15.076 1.216 24.151 1.00 70.31 180 GLN A O 1
ATOM 1357 N N . THR A 1 181 ? -13.803 -0.164 22.930 1.00 68.38 181 THR A N 1
ATOM 1358 C CA . THR A 1 181 ? -13.032 -0.627 24.083 1.00 68.38 181 THR A CA 1
ATOM 1359 C C . THR A 1 181 ? -12.197 0.531 24.646 1.00 68.38 181 THR A C 1
ATOM 1361 O O . THR A 1 181 ? -11.408 1.152 23.928 1.00 68.38 181 THR A O 1
ATOM 1364 N N . GLU A 1 182 ? -12.390 0.844 25.929 1.00 66.12 182 GLU A N 1
ATOM 1365 C CA . GLU A 1 182 ? -11.583 1.826 26.678 1.00 66.12 182 GLU A CA 1
ATOM 1366 C C . GLU A 1 182 ? -10.251 1.231 27.168 1.00 66.12 182 GLU A C 1
ATOM 1368 O O . GLU A 1 182 ? -9.497 1.850 27.912 1.00 66.12 182 GLU A O 1
ATOM 1373 N N . SER A 1 183 ? -9.943 0.011 26.734 1.00 73.44 183 SER A N 1
ATOM 1374 C CA . SER A 1 183 ? -8.799 -0.761 27.190 1.00 73.44 183 SER A CA 1
ATOM 1375 C C . SER A 1 183 ? -7.518 -0.516 26.409 1.00 73.44 183 SER A C 1
ATOM 1377 O O . SER A 1 183 ? -7.517 0.019 25.297 1.00 73.44 183 SER A O 1
ATOM 1379 N N . ILE A 1 184 ? -6.419 -1.046 26.955 1.00 85.44 184 ILE A N 1
ATOM 1380 C CA . ILE A 1 184 ? -5.120 -1.102 26.282 1.00 85.44 184 ILE A CA 1
ATOM 1381 C C . ILE A 1 184 ? -5.138 -1.964 25.000 1.00 85.44 184 ILE A C 1
ATOM 1383 O O . ILE A 1 184 ? -4.243 -1.831 24.166 1.00 85.44 184 ILE A O 1
ATOM 1387 N N . ALA A 1 185 ? -6.183 -2.770 24.761 1.00 83.56 185 ALA A N 1
ATOM 1388 C CA . ALA A 1 185 ? -6.309 -3.562 23.538 1.00 83.56 185 ALA A CA 1
ATOM 1389 C C . ALA A 1 185 ? -6.438 -2.696 22.277 1.00 83.56 185 ALA A C 1
ATOM 1391 O O . ALA A 1 185 ? -5.880 -3.026 21.230 1.00 83.56 185 ALA A O 1
ATOM 1392 N N . ARG A 1 186 ? -7.118 -1.545 22.369 1.00 85.75 186 ARG A N 1
ATOM 1393 C CA . ARG A 1 186 ? -7.240 -0.603 21.248 1.00 85.75 186 ARG A CA 1
ATOM 1394 C C . ARG A 1 186 ? -5.890 -0.025 20.807 1.00 85.75 186 ARG A C 1
ATOM 1396 O O . ARG A 1 186 ? -5.573 -0.163 19.623 1.00 85.75 186 ARG A O 1
ATOM 1403 N N . PRO A 1 187 ? -5.082 0.613 21.677 1.00 88.19 187 PRO A N 1
ATOM 1404 C CA . PRO A 1 187 ? -3.764 1.094 21.277 1.00 88.19 187 PRO A CA 1
ATOM 1405 C C . PRO A 1 187 ? -2.832 -0.049 20.854 1.00 88.19 187 PRO A C 1
ATOM 1407 O O . PRO A 1 187 ? -2.077 0.143 19.906 1.00 88.19 187 PRO A O 1
ATOM 1410 N N . MET A 1 188 ? -2.931 -1.247 21.447 1.00 88.19 188 MET A N 1
ATOM 1411 C CA . MET A 1 188 ? -2.175 -2.424 20.991 1.00 88.19 188 MET A CA 1
ATOM 1412 C C . MET A 1 188 ? -2.550 -2.861 19.570 1.00 88.19 188 MET A C 1
ATOM 1414 O O . MET A 1 188 ? -1.664 -3.107 18.754 1.00 88.19 188 MET A O 1
ATOM 1418 N N . SER A 1 189 ? -3.841 -2.901 19.229 1.00 88.44 189 SER A N 1
ATOM 1419 C CA . SER A 1 189 ? -4.280 -3.234 17.870 1.00 88.44 189 SER A CA 1
ATOM 1420 C C . SER A 1 189 ? -3.897 -2.150 16.855 1.00 88.44 189 SER A C 1
ATOM 1422 O O . SER A 1 189 ? -3.597 -2.466 15.705 1.00 88.44 189 SER A O 1
ATOM 1424 N N . ILE A 1 190 ? -3.878 -0.872 17.250 1.00 87.06 190 ILE A N 1
ATOM 1425 C CA . ILE A 1 190 ? -3.371 0.213 16.394 1.00 87.06 190 ILE A CA 1
ATOM 1426 C C . ILE A 1 190 ? -1.863 0.051 16.181 1.00 87.06 190 ILE A C 1
ATOM 1428 O O . ILE A 1 190 ? -1.404 0.099 15.042 1.00 87.06 190 ILE A O 1
ATOM 1432 N N . ALA A 1 191 ? -1.101 -0.182 17.253 1.00 89.56 191 ALA A N 1
ATOM 1433 C CA . ALA A 1 191 ? 0.340 -0.407 17.183 1.00 89.56 191 ALA A CA 1
ATOM 1434 C C . ALA A 1 191 ? 0.675 -1.621 16.307 1.00 89.56 191 ALA A C 1
ATOM 1436 O O . ALA A 1 191 ? 1.557 -1.532 15.460 1.00 89.56 191 ALA A O 1
ATOM 1437 N N . SER A 1 192 ? -0.080 -2.713 16.440 1.00 90.75 192 SER A N 1
ATOM 1438 C CA . SER A 1 192 ? 0.039 -3.902 15.593 1.00 90.75 192 SER A CA 1
ATOM 1439 C C . SER A 1 192 ? -0.107 -3.576 14.104 1.00 90.75 192 SER A C 1
ATOM 1441 O O . SER A 1 192 ? 0.742 -3.974 13.302 1.00 90.75 192 SER A O 1
ATOM 1443 N N . GLY A 1 193 ? -1.135 -2.807 13.734 1.00 88.50 193 GLY A N 1
ATOM 1444 C CA . GLY A 1 193 ? -1.332 -2.393 12.349 1.00 88.50 193 GLY A CA 1
ATOM 1445 C C . GLY A 1 193 ? -0.251 -1.424 11.855 1.00 88.50 193 GLY A C 1
ATOM 1446 O O . GLY A 1 193 ? 0.177 -1.535 10.710 1.00 88.50 193 GLY A O 1
ATOM 1447 N N . ILE A 1 194 ? 0.250 -0.519 12.709 1.00 88.56 194 ILE A N 1
ATOM 1448 C CA . ILE A 1 194 ? 1.367 0.387 12.373 1.00 88.56 194 ILE A CA 1
ATOM 1449 C C . ILE A 1 194 ? 2.647 -0.408 12.119 1.00 88.56 194 ILE A C 1
ATOM 1451 O O . ILE A 1 194 ? 3.318 -0.176 11.115 1.00 88.56 194 ILE A O 1
ATOM 1455 N N . VAL A 1 195 ? 2.971 -1.358 13.000 1.00 89.50 195 VAL A N 1
ATOM 1456 C CA . VAL A 1 195 ? 4.131 -2.242 12.852 1.00 89.50 195 VAL A CA 1
ATOM 1457 C C . VAL A 1 195 ? 4.040 -3.017 11.542 1.00 89.50 195 VAL A C 1
ATOM 1459 O O . VAL A 1 195 ? 5.034 -3.103 10.831 1.00 89.50 195 VAL A O 1
ATOM 1462 N N . LEU A 1 196 ? 2.858 -3.526 11.183 1.00 89.62 196 LEU A N 1
ATOM 1463 C CA . LEU A 1 196 ? 2.675 -4.243 9.923 1.00 89.62 196 LEU A CA 1
ATOM 1464 C C . LEU A 1 196 ? 2.837 -3.330 8.703 1.00 89.62 196 LEU A C 1
ATOM 1466 O O . LEU A 1 196 ? 3.499 -3.710 7.743 1.00 89.62 196 LEU A O 1
ATOM 1470 N N . VAL A 1 197 ? 2.288 -2.112 8.756 1.00 84.62 197 VAL A N 1
ATOM 1471 C CA . VAL A 1 197 ? 2.451 -1.105 7.699 1.00 84.62 197 VAL A CA 1
ATOM 1472 C C . VAL A 1 197 ? 3.926 -0.754 7.514 1.00 84.62 197 VAL A C 1
ATOM 1474 O O . VAL A 1 197 ? 4.447 -0.912 6.415 1.00 84.62 197 VAL A O 1
ATOM 1477 N N . ILE A 1 198 ? 4.623 -0.338 8.573 1.00 82.38 198 ILE A N 1
ATOM 1478 C CA . ILE A 1 198 ? 6.046 0.030 8.503 1.00 82.38 198 ILE A CA 1
ATOM 1479 C C . ILE A 1 198 ? 6.882 -1.177 8.072 1.00 82.38 198 ILE A C 1
ATOM 1481 O O . ILE A 1 198 ? 7.700 -1.080 7.162 1.00 82.38 198 ILE A O 1
ATOM 1485 N N . GLY A 1 199 ? 6.622 -2.332 8.679 1.00 82.00 199 GLY A N 1
ATOM 1486 C CA . GLY A 1 199 ? 7.281 -3.593 8.380 1.00 82.00 199 GLY A CA 1
ATOM 1487 C C . GLY A 1 199 ? 7.184 -4.003 6.921 1.00 82.00 199 GLY A C 1
ATOM 1488 O O . GLY A 1 199 ? 8.190 -4.380 6.328 1.00 82.00 199 GLY A O 1
ATOM 1489 N N . SER A 1 200 ? 5.993 -3.873 6.333 1.00 81.00 200 SER A N 1
ATOM 1490 C CA . SER A 1 200 ? 5.753 -4.187 4.924 1.00 81.00 200 SER A CA 1
ATOM 1491 C C . SER A 1 200 ? 6.547 -3.285 3.979 1.00 81.00 200 SER A C 1
ATOM 1493 O O . SER A 1 200 ? 7.102 -3.770 3.000 1.00 81.00 200 SER A O 1
ATOM 1495 N N . LEU A 1 201 ? 6.684 -1.995 4.309 1.00 72.94 201 LEU A N 1
ATOM 1496 C CA . LEU A 1 201 ? 7.483 -1.047 3.528 1.00 72.94 201 LEU A CA 1
ATOM 1497 C C . LEU A 1 201 ? 8.993 -1.282 3.688 1.00 72.94 201 LEU A C 1
ATOM 1499 O O . LEU A 1 201 ? 9.760 -0.965 2.785 1.00 72.94 201 LEU A O 1
ATOM 1503 N N . MET A 1 202 ? 9.418 -1.832 4.829 1.00 72.50 202 MET A N 1
ATOM 1504 C CA . MET A 1 202 ? 10.816 -2.159 5.131 1.00 72.50 202 MET A CA 1
ATOM 1505 C C . MET A 1 202 ? 11.213 -3.592 4.745 1.00 72.50 202 MET A C 1
ATOM 1507 O O . MET A 1 202 ? 12.323 -4.007 5.071 1.00 72.50 202 MET A O 1
ATOM 1511 N N . PHE A 1 203 ? 10.330 -4.366 4.103 1.00 68.50 203 PHE A N 1
ATOM 1512 C CA . PHE A 1 203 ? 10.555 -5.788 3.791 1.00 68.50 203 PHE A CA 1
ATOM 1513 C C . PHE A 1 203 ? 10.863 -6.658 5.025 1.00 68.50 203 PHE A C 1
ATOM 1515 O O . PHE A 1 203 ? 11.564 -7.667 4.946 1.00 68.50 203 PHE A O 1
ATOM 1522 N N . SER A 1 204 ? 10.346 -6.277 6.196 1.00 71.06 204 SER A N 1
ATOM 1523 C CA . SER A 1 204 ? 10.675 -6.926 7.464 1.00 71.06 204 SER A CA 1
ATOM 1524 C C . SER A 1 204 ? 9.679 -8.032 7.813 1.00 71.06 204 SER A C 1
ATOM 1526 O O . SER A 1 204 ? 8.570 -7.774 8.286 1.00 71.06 204 SER A O 1
ATOM 1528 N N . SER A 1 205 ? 10.102 -9.289 7.666 1.00 69.06 205 SER A N 1
ATOM 1529 C CA . SER A 1 205 ? 9.330 -10.455 8.122 1.00 69.06 205 SER A CA 1
ATOM 1530 C C . SER A 1 205 ? 9.142 -10.479 9.646 1.00 69.06 205 SER A C 1
ATOM 1532 O O . SER A 1 205 ? 8.103 -10.927 10.133 1.00 69.06 205 SER A O 1
ATOM 1534 N N . MET A 1 206 ? 10.097 -9.934 10.413 1.00 76.38 206 MET A N 1
ATOM 1535 C CA . MET A 1 206 ? 9.990 -9.808 11.875 1.00 76.38 206 MET A CA 1
ATOM 1536 C C . MET A 1 206 ? 8.844 -8.886 12.295 1.00 76.38 206 MET A C 1
ATOM 1538 O O . MET A 1 206 ? 8.187 -9.140 13.303 1.00 76.38 206 MET A O 1
ATOM 1542 N N . ALA A 1 207 ? 8.559 -7.846 11.511 1.00 81.62 207 ALA A N 1
ATOM 1543 C CA . ALA A 1 207 ? 7.458 -6.939 11.799 1.00 81.62 207 ALA A CA 1
ATOM 1544 C C . ALA A 1 207 ? 6.089 -7.627 11.677 1.00 81.62 207 ALA A C 1
ATOM 1546 O O . ALA A 1 207 ? 5.193 -7.347 12.470 1.00 81.62 207 ALA A O 1
ATOM 1547 N N . ALA A 1 208 ? 5.927 -8.584 10.759 1.00 79.75 208 ALA A N 1
ATOM 1548 C CA . ALA A 1 208 ? 4.703 -9.378 10.679 1.00 79.75 208 ALA A CA 1
ATOM 1549 C C . ALA A 1 208 ? 4.515 -10.273 11.919 1.00 79.75 208 ALA A C 1
ATOM 1551 O O . ALA A 1 208 ? 3.420 -10.317 12.475 1.00 79.75 208 ALA A O 1
ATOM 1552 N N . TRP A 1 209 ? 5.580 -10.908 12.422 1.00 76.19 209 TRP A N 1
ATOM 1553 C CA . TRP A 1 209 ? 5.524 -11.689 13.667 1.00 76.19 209 TRP A CA 1
ATOM 1554 C C . TRP A 1 209 ? 5.229 -10.825 14.896 1.00 76.19 209 TRP A C 1
ATOM 1556 O O . TRP A 1 209 ? 4.390 -11.184 15.722 1.00 76.19 209 TRP A O 1
ATOM 1566 N N . LEU A 1 210 ? 5.859 -9.652 14.990 1.00 85.81 210 LEU A N 1
ATOM 1567 C CA . LEU A 1 210 ? 5.577 -8.683 16.048 1.00 85.81 210 LEU A CA 1
ATOM 1568 C C . LEU A 1 210 ? 4.126 -8.181 15.974 1.00 85.81 210 LEU A C 1
ATOM 1570 O O . LEU A 1 210 ? 3.454 -8.076 16.998 1.00 85.81 210 LEU A O 1
ATOM 1574 N N . SER A 1 211 ? 3.617 -7.926 14.767 1.00 88.81 211 SER A N 1
ATOM 1575 C CA . SER A 1 211 ? 2.224 -7.539 14.540 1.00 88.81 211 SER A CA 1
ATOM 1576 C C . SER A 1 211 ? 1.243 -8.634 14.981 1.00 88.81 211 SER A C 1
ATOM 1578 O O . SER A 1 211 ? 0.270 -8.319 15.675 1.00 88.81 211 SER A O 1
ATOM 1580 N N . ILE A 1 212 ? 1.526 -9.911 14.686 1.00 81.25 212 ILE A N 1
ATOM 1581 C CA . ILE A 1 212 ? 0.753 -11.055 15.202 1.00 81.25 212 ILE A CA 1
ATOM 1582 C C . ILE A 1 212 ? 0.764 -11.050 16.735 1.00 81.25 212 ILE A C 1
ATOM 1584 O O . ILE A 1 212 ? -0.304 -11.084 17.344 1.00 81.25 212 ILE A O 1
ATOM 1588 N N . GLY A 1 213 ? 1.939 -10.945 17.365 1.00 78.25 213 GLY A N 1
ATOM 1589 C CA . GLY A 1 213 ? 2.067 -10.930 18.826 1.00 78.25 213 GLY A CA 1
ATOM 1590 C C . GLY A 1 213 ? 1.258 -9.808 19.484 1.00 78.25 213 GLY A C 1
ATOM 1591 O O . GLY A 1 213 ? 0.508 -10.053 20.428 1.00 78.25 213 GLY A O 1
ATOM 1592 N N . LEU A 1 214 ? 1.327 -8.594 18.931 1.00 88.56 214 LEU A N 1
ATOM 1593 C CA . LEU A 1 214 ? 0.539 -7.448 19.397 1.00 88.56 214 LEU A CA 1
ATOM 1594 C C . LEU A 1 214 ? -0.974 -7.654 19.197 1.00 88.56 214 LEU A C 1
ATOM 1596 O O . LEU A 1 214 ? -1.762 -7.277 20.063 1.00 88.56 214 LEU A O 1
ATOM 1600 N N . SER A 1 215 ? -1.389 -8.281 18.092 1.00 85.38 215 SER A N 1
ATOM 1601 C CA . SER A 1 215 ? -2.799 -8.603 17.828 1.00 85.38 215 SER A CA 1
ATOM 1602 C C . SER A 1 215 ? -3.347 -9.673 18.780 1.00 85.38 215 SER A C 1
ATOM 1604 O O . SER A 1 215 ? -4.479 -9.571 19.262 1.00 85.38 215 SER A O 1
ATOM 1606 N N . VAL A 1 216 ? -2.544 -10.691 19.096 1.00 81.19 216 VAL A N 1
ATOM 1607 C CA . VAL A 1 216 ? -2.893 -11.724 20.081 1.00 81.19 216 VAL A CA 1
ATOM 1608 C C . VAL A 1 216 ? -2.973 -11.118 21.484 1.00 81.19 216 VAL A C 1
ATOM 1610 O O . VAL A 1 216 ? -3.955 -11.348 22.185 1.00 81.19 216 VAL A O 1
ATOM 1613 N N . ALA A 1 217 ? -2.012 -10.275 21.875 1.00 83.44 217 ALA A N 1
ATOM 1614 C CA . ALA A 1 217 ? -2.029 -9.582 23.166 1.00 83.44 217 ALA A CA 1
ATOM 1615 C C . ALA A 1 217 ? -3.265 -8.677 23.331 1.00 83.44 217 ALA A C 1
ATOM 1617 O O . ALA A 1 217 ? -3.918 -8.698 24.379 1.00 83.44 217 ALA A O 1
ATOM 1618 N N . ALA A 1 218 ? -3.632 -7.936 22.279 1.00 83.94 218 ALA A N 1
ATOM 1619 C CA . ALA A 1 218 ? -4.862 -7.148 22.249 1.00 83.94 218 ALA A CA 1
ATOM 1620 C C . ALA A 1 218 ? -6.103 -8.037 22.436 1.00 83.94 218 ALA A C 1
ATOM 1622 O O . ALA A 1 218 ? -6.966 -7.724 23.250 1.00 83.94 218 ALA A O 1
ATOM 1623 N N . THR A 1 219 ? -6.155 -9.187 21.757 1.00 82.81 219 THR A N 1
ATOM 1624 C CA . THR A 1 219 ? -7.257 -10.155 21.885 1.00 82.81 219 THR A CA 1
ATOM 1625 C C . THR A 1 219 ? -7.383 -10.703 23.308 1.00 82.81 219 THR A C 1
ATOM 1627 O O . THR A 1 219 ? -8.478 -10.726 23.863 1.00 82.81 219 THR A O 1
ATOM 1630 N N . ILE A 1 220 ? -6.274 -11.126 23.925 1.00 82.06 220 ILE A N 1
ATOM 1631 C CA . ILE A 1 220 ? -6.274 -11.662 25.297 1.00 82.06 220 ILE A CA 1
ATOM 1632 C C . ILE A 1 220 ? -6.792 -10.608 26.279 1.00 82.06 220 ILE A C 1
ATOM 1634 O O . ILE A 1 220 ? -7.606 -10.917 27.147 1.00 82.06 220 ILE A O 1
ATOM 1638 N N . THR A 1 221 ? -6.367 -9.359 26.098 1.00 84.50 221 THR A N 1
ATOM 1639 C CA . THR A 1 221 ? -6.800 -8.234 26.931 1.00 84.50 221 THR A CA 1
ATOM 1640 C C . THR A 1 221 ? -8.311 -7.997 26.803 1.00 84.50 221 THR A C 1
ATOM 1642 O O . THR A 1 221 ? -8.990 -7.820 27.813 1.00 84.50 221 THR A O 1
ATOM 1645 N N . GLU A 1 222 ? -8.864 -8.049 25.585 1.00 80.12 222 GLU A N 1
ATOM 1646 C CA . GLU A 1 222 ? -10.316 -7.935 25.358 1.00 80.12 222 GLU A CA 1
ATOM 1647 C C . GLU A 1 222 ? -11.105 -9.064 26.032 1.00 80.12 222 GLU A C 1
ATOM 1649 O O . GLU A 1 222 ? -12.167 -8.819 26.614 1.00 80.12 222 GLU A O 1
ATOM 1654 N N . LEU A 1 223 ? -10.587 -10.296 25.985 1.00 78.06 223 LEU A N 1
ATOM 1655 C CA . LEU A 1 223 ? -11.222 -11.463 26.601 1.00 78.06 223 LEU A CA 1
ATOM 1656 C C . LEU A 1 223 ? -11.206 -11.386 28.133 1.00 78.06 223 LEU A C 1
ATOM 1658 O O . LEU A 1 223 ? -12.232 -11.635 28.764 1.00 78.06 223 LEU A O 1
ATOM 1662 N N . GLN A 1 224 ? -10.079 -10.994 28.733 1.00 80.62 224 GLN A N 1
ATOM 1663 C CA . GLN A 1 224 ? -9.952 -10.850 30.189 1.00 80.62 224 GLN A CA 1
ATOM 1664 C C . GLN A 1 224 ? -10.923 -9.809 30.751 1.00 80.62 224 GLN A C 1
ATOM 1666 O O . GLN A 1 224 ? -11.525 -10.016 31.801 1.00 80.62 224 GLN A O 1
ATOM 1671 N N . GLN A 1 225 ? -11.120 -8.707 30.032 1.00 73.44 225 GLN A N 1
ATOM 1672 C CA . GLN A 1 225 ? -12.035 -7.653 30.459 1.00 73.44 225 GLN A CA 1
ATOM 1673 C C . GLN A 1 225 ? -13.502 -8.024 30.258 1.00 73.44 225 GLN A C 1
ATOM 1675 O O . GLN A 1 225 ? -14.325 -7.704 31.110 1.00 73.44 225 GLN A O 1
ATOM 1680 N N . SER A 1 226 ? -13.819 -8.749 29.181 1.00 66.69 226 SER A N 1
ATOM 1681 C CA . SER A 1 226 ? -15.175 -9.265 28.951 1.00 66.69 226 SER A CA 1
ATOM 1682 C C . SER A 1 226 ? -15.581 -10.288 30.023 1.00 66.69 226 SER A C 1
ATOM 1684 O O . SER A 1 226 ? -16.727 -10.293 30.466 1.00 66.69 226 SER A O 1
ATOM 1686 N N . GLY A 1 227 ? -14.637 -11.118 30.485 1.00 59.59 227 GLY A N 1
ATOM 1687 C CA . GLY A 1 227 ? -14.863 -12.079 31.572 1.00 59.59 227 GLY A CA 1
ATOM 1688 C C . GLY A 1 227 ? -14.965 -11.443 32.965 1.00 59.59 227 GLY A C 1
ATOM 1689 O O . GLY A 1 227 ? -15.684 -11.952 33.823 1.00 59.59 227 GLY A O 1
ATOM 1690 N N . ALA A 1 228 ? -14.292 -10.311 33.197 1.00 57.59 228 ALA A N 1
ATOM 1691 C CA . ALA A 1 228 ? -14.395 -9.569 34.455 1.00 57.59 228 ALA A CA 1
ATOM 1692 C C . ALA A 1 228 ? -15.774 -8.908 34.638 1.00 57.59 228 ALA A C 1
ATOM 1694 O O . ALA A 1 228 ? -16.253 -8.817 35.764 1.00 57.59 228 ALA A O 1
ATOM 1695 N N . SER A 1 229 ? -16.439 -8.499 33.550 1.00 52.75 229 SER A N 1
ATOM 1696 C CA . SER A 1 229 ? -17.794 -7.928 33.605 1.00 52.75 229 SER A CA 1
ATOM 1697 C C . SER A 1 229 ? -18.909 -8.948 33.868 1.00 52.75 229 SER A C 1
ATOM 1699 O O . SER A 1 229 ? -19.970 -8.554 34.332 1.00 52.75 229 SER A O 1
ATOM 1701 N N . THR A 1 230 ? -18.691 -10.240 33.602 1.00 52.16 230 THR A N 1
ATOM 1702 C CA . THR A 1 230 ? -19.705 -11.301 33.787 1.00 52.16 230 THR A CA 1
ATOM 1703 C C . THR A 1 230 ? -19.753 -11.906 35.193 1.00 52.16 230 THR A C 1
ATOM 1705 O O . THR A 1 230 ? -20.691 -12.630 35.494 1.00 52.16 230 THR A O 1
ATOM 1708 N N . ASN A 1 231 ? -18.775 -11.624 36.060 1.00 50.97 231 ASN A N 1
ATOM 1709 C CA . ASN A 1 231 ? -18.698 -12.182 37.423 1.00 50.97 231 ASN A CA 1
ATOM 1710 C C . ASN A 1 231 ? -19.202 -11.213 38.514 1.00 50.97 231 ASN A C 1
ATOM 1712 O O . ASN A 1 231 ? -18.883 -11.396 39.687 1.00 50.97 231 ASN A O 1
ATOM 1716 N N . VAL A 1 232 ? -19.926 -10.154 38.134 1.00 48.44 232 VAL A N 1
ATOM 1717 C CA . VAL A 1 232 ? -20.433 -9.109 39.049 1.00 48.44 232 VAL A CA 1
ATOM 1718 C C . VAL A 1 232 ? -21.972 -9.131 39.155 1.00 48.44 232 VAL A C 1
ATOM 1720 O O . VAL A 1 232 ? -22.551 -8.242 39.770 1.00 48.44 232 VAL A O 1
ATOM 1723 N N . GLU A 1 233 ? -22.640 -10.151 38.607 1.00 38.34 233 GLU A N 1
ATOM 1724 C CA . GLU A 1 233 ? -24.093 -10.362 38.765 1.00 38.34 233 GLU A CA 1
ATOM 1725 C C . GLU A 1 233 ? -24.420 -11.505 39.731 1.00 38.34 233 GLU A C 1
ATOM 1727 O O . GLU A 1 233 ? -23.780 -12.578 39.628 1.00 38.34 233 GLU A O 1
#